Protein AF-A0A7S2VMW5-F1 (afdb_monomer_lite)

Organism: NCBI:txid1333877

Radius of gyration: 27.7 Å; chains: 1; bounding box: 97×34×64 Å

Structure (mmCIF, N/CA/C/O backbone):
data_AF-A0A7S2VMW5-F1
#
_entry.id   AF-A0A7S2VMW5-F1
#
loop_
_atom_site.group_PDB
_atom_site.id
_atom_site.type_symbol
_atom_site.label_atom_id
_atom_site.label_alt_id
_atom_site.label_comp_id
_atom_site.label_asym_id
_atom_site.label_entity_id
_atom_site.label_seq_id
_atom_site.pdbx_PDB_ins_code
_atom_site.Cartn_x
_atom_site.Cartn_y
_atom_site.Cartn_z
_atom_site.occupancy
_atom_site.B_iso_or_equiv
_atom_site.auth_seq_id
_atom_site.auth_comp_id
_atom_site.auth_asym_id
_atom_site.auth_atom_id
_atom_site.pdbx_PDB_model_num
ATOM 1 N N . GLY A 1 1 ? 3.899 -14.472 22.771 1.00 34.47 1 GLY A N 1
ATOM 2 C CA . GLY A 1 1 ? 4.074 -14.482 21.307 1.00 34.47 1 GLY A CA 1
ATOM 3 C C . GLY A 1 1 ? 4.358 -13.066 20.872 1.00 34.47 1 GLY A C 1
ATOM 4 O O . GLY A 1 1 ? 3.642 -12.180 21.310 1.00 34.47 1 GLY A O 1
ATOM 5 N N . SER A 1 2 ? 5.447 -12.841 20.139 1.00 28.98 2 SER A N 1
ATOM 6 C CA . SER A 1 2 ? 5.909 -11.497 19.778 1.00 28.98 2 SER A CA 1
ATOM 7 C C . SER A 1 2 ? 4.999 -10.880 18.695 1.00 28.98 2 SER A C 1
ATOM 9 O O . SER A 1 2 ? 4.814 -11.524 17.661 1.00 28.98 2 SER A O 1
ATOM 11 N N . PRO A 1 3 ? 4.445 -9.666 18.878 1.00 37.94 3 PRO A N 1
ATOM 12 C CA . PRO A 1 3 ? 3.498 -9.047 17.936 1.00 37.94 3 PRO A CA 1
ATOM 13 C C . PRO A 1 3 ? 4.131 -8.565 16.615 1.00 37.94 3 PRO A C 1
ATOM 15 O O . PRO A 1 3 ? 3.440 -8.096 15.720 1.00 37.94 3 PRO A O 1
ATOM 18 N N . ALA A 1 4 ? 5.445 -8.724 16.435 1.00 38.72 4 ALA A N 1
ATOM 19 C CA . ALA A 1 4 ? 6.148 -8.356 15.203 1.00 38.72 4 ALA A CA 1
ATOM 20 C C . ALA A 1 4 ? 6.034 -9.401 14.071 1.00 38.72 4 ALA A C 1
ATOM 22 O O . ALA A 1 4 ? 6.503 -9.160 12.960 1.00 38.72 4 ALA A O 1
ATOM 23 N N . ALA A 1 5 ? 5.422 -10.560 14.332 1.00 37.41 5 ALA A N 1
ATOM 24 C CA . ALA A 1 5 ? 5.364 -11.670 13.382 1.00 37.41 5 ALA A CA 1
ATOM 25 C C . ALA A 1 5 ? 4.177 -11.615 12.404 1.00 37.41 5 ALA A C 1
ATOM 27 O O . ALA A 1 5 ? 4.040 -12.521 11.595 1.00 37.41 5 ALA A O 1
ATOM 28 N N . CYS A 1 6 ? 3.296 -10.609 12.465 1.00 42.59 6 CYS A N 1
ATOM 29 C CA . CYS A 1 6 ? 2.159 -10.540 11.535 1.00 42.59 6 CYS A CA 1
ATOM 30 C C . CYS A 1 6 ? 2.484 -9.834 10.205 1.00 42.59 6 CYS A C 1
ATOM 32 O O . CYS A 1 6 ? 1.727 -9.939 9.248 1.00 42.59 6 CYS A O 1
ATOM 34 N N . TRP A 1 7 ? 3.654 -9.197 10.119 1.00 50.25 7 TRP A N 1
ATOM 35 C CA . TRP A 1 7 ? 4.217 -8.632 8.891 1.00 50.25 7 TRP A CA 1
ATOM 36 C C . TRP A 1 7 ? 5.523 -9.346 8.519 1.00 50.25 7 TRP A C 1
ATOM 38 O O . TRP A 1 7 ? 6.476 -8.693 8.113 1.00 50.25 7 TRP A O 1
ATOM 48 N N . THR A 1 8 ? 5.634 -10.662 8.729 1.00 43.53 8 THR A N 1
ATOM 49 C CA . THR A 1 8 ? 6.893 -11.445 8.666 1.00 43.53 8 THR A CA 1
ATOM 50 C C . THR A 1 8 ? 7.649 -11.398 7.338 1.00 43.53 8 THR A C 1
ATOM 52 O O . THR A 1 8 ? 8.799 -11.817 7.299 1.00 43.53 8 THR A O 1
ATOM 55 N N . ALA A 1 9 ? 7.087 -10.801 6.287 1.00 41.75 9 ALA A N 1
ATOM 56 C CA . ALA A 1 9 ? 7.847 -10.400 5.103 1.00 41.75 9 ALA A CA 1
ATOM 57 C C . ALA A 1 9 ? 8.813 -9.218 5.368 1.00 41.75 9 ALA A C 1
ATOM 59 O O . ALA A 1 9 ? 9.661 -8.916 4.540 1.00 41.75 9 ALA A O 1
ATOM 60 N N . ARG A 1 10 ? 8.740 -8.543 6.525 1.00 46.09 10 ARG A N 1
ATOM 61 C CA . ARG A 1 10 ? 9.563 -7.368 6.869 1.00 46.09 10 ARG A CA 1
ATOM 62 C C . ARG A 1 10 ? 11.050 -7.696 7.057 1.00 46.09 10 ARG A C 1
ATOM 64 O O . ARG A 1 10 ? 11.874 -6.815 6.848 1.00 46.09 10 ARG A O 1
ATOM 71 N N . ALA A 1 11 ? 11.397 -8.935 7.412 1.00 41.78 11 ALA A N 1
ATOM 72 C CA . ALA A 1 11 ? 12.793 -9.363 7.546 1.00 41.78 11 ALA A CA 1
ATOM 73 C C . ALA A 1 11 ? 13.405 -9.817 6.205 1.00 41.78 11 ALA A C 1
ATOM 75 O O . ALA A 1 11 ? 14.567 -9.527 5.937 1.00 41.78 11 ALA A O 1
ATOM 76 N N . GLU A 1 12 ? 12.623 -10.459 5.331 1.00 40.31 12 GLU A N 1
ATOM 77 C CA . GLU A 1 12 ? 13.085 -10.882 3.998 1.00 40.31 12 GLU A CA 1
ATOM 78 C C . GLU A 1 12 ? 13.123 -9.706 3.003 1.00 40.31 12 GLU A C 1
ATOM 80 O O . GLU A 1 12 ? 14.046 -9.599 2.197 1.00 40.31 12 GLU A O 1
ATOM 85 N N . LEU A 1 13 ? 12.209 -8.736 3.134 1.00 44.34 13 LEU A N 1
ATOM 86 C CA . LEU A 1 13 ? 12.208 -7.503 2.339 1.00 44.34 13 LEU A CA 1
ATOM 87 C C . LEU A 1 13 ? 13.269 -6.485 2.781 1.00 44.34 13 LEU A C 1
ATOM 89 O O . LEU A 1 13 ? 13.676 -5.663 1.965 1.00 44.34 13 LEU A O 1
ATOM 93 N N . GLN A 1 14 ? 13.778 -6.549 4.017 1.00 45.97 14 GLN A N 1
ATOM 94 C CA . GLN A 1 14 ? 14.915 -5.716 4.438 1.00 45.97 14 GLN A CA 1
ATOM 95 C C . GLN A 1 14 ? 16.215 -6.092 3.709 1.00 45.97 14 GLN A C 1
ATOM 97 O O . GLN A 1 14 ? 17.029 -5.215 3.414 1.00 45.97 14 GLN A O 1
ATOM 102 N N . ALA A 1 15 ? 16.387 -7.368 3.343 1.00 39.34 15 ALA A N 1
ATOM 103 C CA . ALA A 1 15 ? 17.506 -7.808 2.511 1.00 39.34 15 ALA A CA 1
ATOM 104 C C . ALA A 1 15 ? 17.396 -7.283 1.063 1.00 39.34 15 ALA A C 1
ATOM 106 O O . ALA A 1 15 ? 18.413 -6.972 0.447 1.00 39.34 15 ALA A O 1
ATOM 107 N N . LEU A 1 16 ? 16.173 -7.094 0.547 1.00 41.22 16 LEU A N 1
ATOM 108 C CA . LEU A 1 16 ? 15.919 -6.438 -0.744 1.00 41.22 16 LEU A CA 1
ATOM 109 C C . LEU A 1 16 ? 15.979 -4.898 -0.657 1.00 41.22 16 LEU A C 1
ATOM 111 O O . LEU A 1 16 ? 16.432 -4.253 -1.601 1.00 41.22 16 LEU A O 1
ATOM 115 N N . GLN A 1 17 ? 15.618 -4.290 0.480 1.00 42.84 17 GLN A N 1
ATOM 116 C CA . GLN A 1 17 ? 15.757 -2.843 0.721 1.00 42.84 17 GLN A CA 1
ATOM 117 C C . GLN A 1 17 ? 17.219 -2.380 0.740 1.00 42.84 17 GLN A C 1
ATOM 119 O O . GLN A 1 17 ? 17.504 -1.282 0.268 1.00 42.84 17 GLN A O 1
ATOM 124 N N . ALA A 1 18 ? 18.161 -3.209 1.204 1.00 37.16 18 ALA A N 1
ATOM 125 C CA . ALA A 1 18 ? 19.590 -2.887 1.125 1.00 37.16 18 ALA A CA 1
ATOM 126 C C . ALA A 1 18 ? 20.096 -2.775 -0.329 1.00 37.16 18 ALA A C 1
ATOM 128 O O . ALA A 1 18 ? 21.048 -2.044 -0.591 1.00 37.16 18 ALA A O 1
ATOM 129 N N . ALA A 1 19 ? 19.428 -3.433 -1.284 1.00 41.72 19 ALA A N 1
ATOM 130 C CA . ALA A 1 19 ? 19.709 -3.291 -2.713 1.00 41.72 19 ALA A CA 1
ATOM 131 C C . ALA A 1 19 ? 18.966 -2.106 -3.371 1.00 41.72 19 ALA A C 1
ATOM 133 O O . ALA A 1 19 ? 19.389 -1.644 -4.429 1.00 41.72 19 ALA A O 1
ATOM 134 N N . TYR A 1 20 ? 17.891 -1.597 -2.754 1.00 41.09 20 TYR A N 1
ATOM 135 C CA . TYR A 1 20 ? 17.047 -0.508 -3.278 1.00 41.09 20 TYR A CA 1
ATOM 136 C C . TYR A 1 20 ? 17.468 0.897 -2.787 1.00 41.09 20 TYR A C 1
ATOM 138 O O . TYR A 1 20 ? 16.989 1.906 -3.297 1.00 41.09 20 TYR A O 1
ATOM 146 N N . TYR A 1 21 ? 18.409 0.993 -1.839 1.00 41.28 21 TYR A N 1
ATOM 147 C CA . TYR A 1 21 ? 18.848 2.246 -1.196 1.00 41.28 21 TYR A CA 1
ATOM 148 C C . TYR A 1 21 ? 19.777 3.155 -2.037 1.00 41.28 21 TYR A C 1
ATOM 150 O O . TYR A 1 21 ? 20.584 3.908 -1.493 1.00 41.28 21 TYR A O 1
ATOM 158 N N . MET A 1 22 ? 19.653 3.143 -3.365 1.00 40.34 22 MET A N 1
ATOM 159 C CA . MET A 1 22 ? 20.189 4.201 -4.226 1.00 40.34 22 MET A CA 1
ATOM 160 C C . MET A 1 22 ? 19.151 4.557 -5.283 1.00 40.34 22 MET A C 1
ATOM 162 O O . MET A 1 22 ? 18.897 3.765 -6.182 1.00 40.34 22 MET A O 1
ATOM 166 N N . GLY A 1 23 ? 18.558 5.749 -5.175 1.00 39.88 23 GLY A N 1
ATOM 167 C CA . GLY A 1 23 ? 17.788 6.302 -6.287 1.00 39.88 23 GLY A CA 1
ATOM 168 C C . GLY A 1 23 ? 16.633 7.215 -5.910 1.00 39.88 23 GLY A C 1
ATOM 169 O O . GLY A 1 23 ? 15.519 7.025 -6.385 1.00 39.88 23 GLY A O 1
ATOM 170 N N . ASN A 1 24 ? 16.888 8.266 -5.131 1.00 40.50 24 ASN A N 1
ATOM 171 C CA . ASN A 1 24 ? 16.058 9.464 -5.226 1.00 40.50 24 ASN A CA 1
ATOM 172 C C . ASN A 1 24 ? 16.387 10.106 -6.593 1.00 40.50 24 ASN A C 1
ATOM 174 O O . ASN A 1 24 ? 17.320 10.903 -6.698 1.00 40.50 24 ASN A O 1
ATOM 178 N N . VAL A 1 25 ? 15.727 9.659 -7.670 1.00 45.50 25 VAL A N 1
ATOM 179 C CA . VAL A 1 25 ? 16.065 10.049 -9.051 1.00 45.50 25 VAL A CA 1
ATOM 180 C C . VAL A 1 25 ? 15.544 11.457 -9.334 1.00 45.50 25 VAL A C 1
ATOM 182 O O . VAL A 1 25 ? 14.492 11.679 -9.934 1.00 45.50 25 VAL A O 1
ATOM 185 N N . CYS A 1 26 ? 16.339 12.438 -8.919 1.00 38.78 26 CYS A N 1
ATOM 186 C CA . CYS A 1 26 ? 16.519 13.648 -9.701 1.00 38.78 26 CYS A CA 1
ATOM 187 C C . CYS A 1 26 ? 17.167 13.233 -11.027 1.00 38.78 26 CYS A C 1
ATOM 189 O O . CYS A 1 26 ? 18.258 12.671 -11.042 1.00 38.78 26 CYS A O 1
ATOM 191 N N . THR A 1 27 ? 16.471 13.496 -12.129 1.00 39.91 27 THR A N 1
ATOM 192 C CA . THR A 1 27 ? 16.904 13.307 -13.518 1.00 39.91 27 THR A CA 1
ATOM 193 C C . THR A 1 27 ? 18.329 13.824 -13.751 1.00 39.91 27 THR A C 1
ATOM 195 O O . THR A 1 27 ? 18.527 15.015 -13.999 1.00 39.91 27 THR A O 1
ATOM 198 N N . SER A 1 28 ? 19.321 12.936 -13.678 1.00 38.38 28 SER A N 1
ATOM 199 C CA . SER A 1 28 ? 20.667 13.168 -14.199 1.00 38.38 28 SER A CA 1
ATOM 200 C C . SER A 1 28 ? 20.781 12.514 -15.572 1.00 38.38 28 SER A C 1
ATOM 202 O O . SER A 1 28 ? 20.231 11.449 -15.827 1.00 38.38 28 SER A O 1
ATOM 204 N N . ARG A 1 29 ? 21.489 13.199 -16.464 1.00 45.28 29 ARG A N 1
ATOM 205 C CA . ARG A 1 29 ? 21.604 12.993 -17.914 1.00 45.28 29 ARG A CA 1
ATOM 206 C C . ARG A 1 29 ? 22.334 11.700 -18.333 1.00 45.28 29 ARG A C 1
ATOM 208 O O . ARG A 1 29 ? 22.509 11.474 -19.524 1.00 45.28 29 ARG A O 1
ATOM 215 N N . GLU A 1 30 ? 22.717 10.851 -17.384 1.00 48.44 30 GLU A N 1
ATOM 216 C CA . GLU A 1 30 ? 23.338 9.542 -17.608 1.00 48.44 30 GLU A CA 1
ATOM 217 C C . GLU A 1 30 ? 22.585 8.490 -16.784 1.00 48.44 30 GLU A C 1
ATOM 219 O O . GLU A 1 30 ? 22.941 8.174 -15.652 1.00 48.44 30 GLU A O 1
ATOM 224 N N . GLU A 1 31 ? 21.472 8.000 -17.329 1.00 64.06 31 GLU A N 1
ATOM 225 C CA . GLU A 1 31 ? 20.655 6.973 -16.685 1.00 64.06 31 GLU A CA 1
ATOM 226 C C . GLU A 1 31 ? 21.359 5.615 -16.832 1.00 64.06 31 GLU A C 1
ATOM 228 O O . GLU A 1 31 ? 21.477 5.075 -17.934 1.00 64.06 31 GLU A O 1
ATOM 233 N N . ASN A 1 32 ? 21.892 5.091 -15.725 1.00 77.31 32 ASN A N 1
ATOM 234 C CA . ASN A 1 32 ? 22.613 3.823 -15.699 1.00 77.31 32 ASN A CA 1
ATOM 235 C C . ASN A 1 32 ? 21.657 2.673 -16.100 1.00 77.31 32 ASN A C 1
ATOM 237 O O . ASN A 1 32 ? 20.711 2.386 -15.358 1.00 77.31 32 ASN A O 1
ATOM 241 N N . PRO A 1 33 ? 21.883 1.975 -17.232 1.00 80.38 33 PRO A N 1
ATOM 242 C CA . PRO A 1 33 ? 20.970 0.939 -17.716 1.00 80.38 33 PRO A CA 1
ATOM 243 C C . PRO A 1 33 ? 20.847 -0.247 -16.748 1.00 80.38 33 PRO A C 1
ATOM 245 O O . PRO A 1 33 ? 19.796 -0.886 -16.693 1.00 80.38 33 PRO A O 1
ATOM 248 N N . GLN A 1 34 ? 21.874 -0.529 -15.939 1.00 80.25 34 GLN A N 1
ATOM 249 C CA . GLN A 1 34 ? 21.796 -1.573 -14.913 1.00 80.25 34 GLN A CA 1
ATOM 250 C C . GLN A 1 34 ? 20.936 -1.156 -13.717 1.00 80.25 34 GLN A C 1
ATOM 252 O O . GLN A 1 34 ? 20.272 -1.995 -13.113 1.00 80.25 34 GLN A O 1
ATOM 257 N N . GLU A 1 35 ? 20.921 0.127 -13.358 1.00 83.06 35 GLU A N 1
ATOM 258 C CA . GLU A 1 35 ? 20.023 0.638 -12.317 1.00 83.06 35 GLU A CA 1
ATOM 259 C C . GLU A 1 35 ? 18.566 0.596 -12.785 1.00 83.06 35 GLU A C 1
ATOM 261 O O . GLU A 1 35 ? 17.707 0.097 -12.060 1.00 83.06 35 GLU A O 1
ATOM 266 N N . ALA A 1 36 ? 18.305 0.994 -14.034 1.00 82.50 36 ALA A N 1
ATOM 267 C CA . ALA A 1 36 ? 16.978 0.894 -14.631 1.00 82.50 36 ALA A CA 1
ATOM 268 C C . ALA A 1 36 ? 16.473 -0.558 -14.706 1.00 82.50 36 ALA A C 1
ATOM 270 O O . ALA A 1 36 ? 15.298 -0.808 -14.425 1.00 82.50 36 ALA A O 1
ATOM 271 N N . LEU A 1 37 ? 17.345 -1.526 -15.027 1.00 84.94 37 LEU A N 1
ATOM 272 C CA . LEU A 1 37 ? 16.968 -2.941 -14.990 1.00 84.94 37 LEU A CA 1
ATOM 273 C C . LEU A 1 37 ? 16.646 -3.405 -13.564 1.00 84.94 37 LEU A C 1
ATOM 275 O O . LEU A 1 37 ? 15.615 -4.045 -13.361 1.00 84.94 37 LEU A O 1
ATOM 279 N N . ARG A 1 38 ? 17.481 -3.066 -12.574 1.00 86.25 38 ARG A N 1
ATOM 280 C CA . ARG A 1 38 ? 17.233 -3.435 -11.169 1.00 86.25 38 ARG A CA 1
ATOM 281 C C . ARG A 1 38 ? 15.914 -2.860 -10.654 1.00 86.25 38 ARG A C 1
ATOM 283 O O . ARG A 1 38 ? 15.138 -3.579 -10.030 1.00 86.25 38 ARG A O 1
ATOM 290 N N . GLN A 1 39 ? 15.624 -1.598 -10.970 1.00 86.38 39 GLN A N 1
ATOM 291 C CA . GLN A 1 39 ? 14.346 -0.965 -10.636 1.00 86.38 39 GLN A CA 1
ATOM 292 C C . GLN A 1 39 ? 13.170 -1.669 -11.319 1.00 86.38 39 GLN A C 1
ATOM 294 O O . GLN A 1 39 ? 12.167 -1.955 -10.671 1.00 86.38 39 GLN A O 1
ATOM 299 N N . TYR A 1 40 ? 13.297 -1.992 -12.609 1.00 87.69 40 TYR A N 1
ATOM 300 C CA . TYR A 1 40 ? 12.270 -2.723 -13.350 1.00 87.69 40 TYR A CA 1
ATOM 301 C C . TYR A 1 40 ? 11.959 -4.086 -12.721 1.00 87.69 40 TYR A C 1
ATOM 303 O O . TYR A 1 40 ? 10.794 -4.421 -12.510 1.00 87.69 40 TYR A O 1
ATOM 311 N N . GLU A 1 41 ? 12.990 -4.863 -12.390 1.00 89.06 41 GLU A N 1
ATOM 312 C CA . GLU A 1 41 ? 12.833 -6.177 -11.760 1.00 89.06 41 GLU A CA 1
ATOM 313 C C . GLU A 1 41 ? 12.222 -6.068 -10.361 1.00 89.06 41 GLU A C 1
ATOM 315 O O . GLU A 1 41 ? 11.302 -6.826 -10.044 1.00 89.06 41 GLU A O 1
ATOM 320 N N . GLY A 1 42 ? 12.652 -5.078 -9.572 1.00 88.88 42 GLY A N 1
ATOM 321 C CA . GLY A 1 42 ? 12.067 -4.769 -8.268 1.00 88.88 42 GLY A CA 1
ATOM 322 C C . GLY A 1 42 ? 10.582 -4.405 -8.358 1.00 88.88 42 GLY A C 1
ATOM 323 O O . GLY A 1 42 ? 9.765 -4.959 -7.623 1.00 88.88 42 GLY A O 1
ATOM 324 N N . TYR A 1 43 ? 10.200 -3.542 -9.305 1.00 91.06 43 TYR A N 1
ATOM 325 C CA . TYR A 1 43 ? 8.797 -3.179 -9.521 1.00 91.06 43 TYR A CA 1
ATOM 326 C C . TYR A 1 43 ? 7.951 -4.364 -9.984 1.00 91.06 43 TYR A C 1
ATOM 328 O O . TYR A 1 43 ? 6.825 -4.514 -9.519 1.00 91.06 43 TYR A O 1
ATOM 336 N N . ILE A 1 44 ? 8.475 -5.228 -10.858 1.00 92.00 44 ILE A N 1
ATOM 337 C CA . ILE A 1 44 ? 7.765 -6.436 -11.303 1.00 92.00 44 ILE A CA 1
ATOM 338 C C . ILE A 1 44 ? 7.554 -7.413 -10.144 1.00 92.00 44 ILE A C 1
ATOM 340 O O . ILE A 1 44 ? 6.466 -7.980 -10.029 1.00 92.00 44 ILE A O 1
ATOM 344 N N . ALA A 1 45 ? 8.568 -7.622 -9.300 1.00 92.06 45 ALA A N 1
ATOM 345 C CA . ALA A 1 45 ? 8.456 -8.488 -8.129 1.00 92.06 45 ALA A CA 1
ATOM 346 C C . ALA A 1 45 ? 7.379 -7.969 -7.165 1.00 92.06 45 ALA A C 1
ATOM 348 O O . ALA A 1 45 ? 6.421 -8.687 -6.877 1.00 92.06 45 ALA A O 1
ATOM 349 N N . LEU A 1 46 ? 7.460 -6.691 -6.783 1.00 92.88 46 LEU A N 1
ATOM 350 C CA . LEU A 1 46 ? 6.478 -6.064 -5.900 1.00 92.88 46 LEU A CA 1
ATOM 351 C C . LEU A 1 46 ? 5.065 -6.067 -6.501 1.00 92.88 46 LEU A C 1
ATOM 353 O O . LEU A 1 46 ? 4.095 -6.372 -5.811 1.00 92.88 46 LEU A O 1
ATOM 357 N N . TRP A 1 47 ? 4.931 -5.766 -7.795 1.00 94.50 47 TRP A N 1
ATOM 358 C CA . TRP A 1 47 ? 3.640 -5.801 -8.481 1.00 94.50 47 TRP A CA 1
ATOM 359 C C . TRP A 1 47 ? 3.013 -7.200 -8.431 1.00 94.50 47 TRP A C 1
ATOM 361 O O . TRP A 1 47 ? 1.828 -7.327 -8.131 1.00 94.50 47 TRP A O 1
ATOM 371 N N . ARG A 1 48 ? 3.804 -8.262 -8.641 1.00 93.50 48 ARG A N 1
ATOM 372 C CA . ARG A 1 48 ? 3.327 -9.649 -8.509 1.00 93.50 48 ARG A CA 1
ATOM 373 C C . ARG A 1 48 ? 2.881 -9.978 -7.088 1.00 93.50 48 ARG A C 1
ATOM 375 O O . ARG A 1 48 ? 1.846 -10.619 -6.934 1.00 93.50 48 ARG A O 1
ATOM 382 N N . GLU A 1 49 ? 3.616 -9.532 -6.072 1.00 93.06 49 GLU A N 1
ATOM 383 C CA . GLU A 1 49 ? 3.231 -9.722 -4.667 1.00 93.06 49 GLU A CA 1
ATOM 384 C C . GLU A 1 49 ? 1.911 -9.015 -4.333 1.00 93.06 49 GLU A C 1
ATOM 386 O O . GLU A 1 49 ? 1.025 -9.606 -3.713 1.00 93.06 49 GLU A O 1
ATOM 391 N N . ILE A 1 50 ? 1.742 -7.773 -4.796 1.00 93.69 50 ILE A N 1
ATOM 392 C CA . ILE A 1 50 ? 0.503 -7.008 -4.612 1.00 93.69 50 ILE A CA 1
ATOM 393 C C . ILE A 1 50 ? -0.671 -7.691 -5.317 1.00 93.69 50 ILE A C 1
ATOM 395 O O . ILE A 1 50 ? -1.733 -7.840 -4.714 1.00 93.69 50 ILE A O 1
ATOM 399 N N . ILE A 1 51 ? -0.492 -8.149 -6.559 1.00 95.62 51 ILE A N 1
ATOM 400 C CA . ILE A 1 51 ? -1.529 -8.883 -7.297 1.00 95.62 51 ILE A CA 1
ATOM 401 C C . ILE A 1 51 ? -1.885 -10.191 -6.590 1.00 95.62 51 ILE A C 1
ATOM 403 O O . ILE A 1 51 ? -3.069 -10.487 -6.444 1.00 95.62 51 ILE A O 1
ATOM 407 N N . ALA A 1 52 ? -0.895 -10.945 -6.106 1.00 93.56 52 ALA A N 1
ATOM 408 C CA . ALA A 1 52 ? -1.139 -12.171 -5.353 1.00 93.56 52 ALA A CA 1
ATOM 409 C C . ALA A 1 52 ? -1.992 -11.891 -4.104 1.00 93.56 52 ALA A C 1
ATOM 411 O O . ALA A 1 52 ? -3.018 -12.545 -3.910 1.00 93.56 52 ALA A O 1
ATOM 412 N N . LYS A 1 53 ? -1.648 -10.855 -3.324 1.00 92.06 53 LYS A N 1
ATOM 413 C CA . LYS A 1 53 ? -2.451 -10.427 -2.165 1.00 92.06 53 LYS A CA 1
ATOM 414 C C . LYS A 1 53 ? -3.859 -9.972 -2.548 1.00 92.06 53 LYS A C 1
ATOM 416 O O . LYS A 1 53 ? -4.809 -10.313 -1.857 1.00 92.06 53 LYS A O 1
ATOM 421 N N . LEU A 1 54 ? -4.014 -9.223 -3.640 1.00 93.44 54 LEU A N 1
ATOM 422 C CA . LEU A 1 54 ? -5.327 -8.768 -4.113 1.00 93.44 54 LEU A CA 1
ATOM 423 C C . LEU A 1 54 ? -6.193 -9.903 -4.680 1.00 93.44 54 LEU A C 1
ATOM 425 O O . LEU A 1 54 ? -7.415 -9.764 -4.699 1.00 93.44 54 LEU A O 1
ATOM 429 N N . SER A 1 55 ? -5.581 -10.991 -5.157 1.00 95.62 55 SER A N 1
ATOM 430 C CA . SER A 1 55 ? -6.287 -12.139 -5.737 1.00 95.62 55 SER A CA 1
ATOM 431 C C . SER A 1 55 ? -6.872 -13.100 -4.699 1.00 95.62 55 SER A C 1
ATOM 433 O O . SER A 1 55 ? -7.858 -13.772 -4.993 1.00 95.62 55 SER A O 1
ATOM 435 N N . ASP A 1 56 ? -6.308 -13.139 -3.489 1.00 95.06 56 ASP A N 1
ATOM 436 C CA . ASP A 1 56 ? -6.816 -13.934 -2.368 1.00 95.06 56 ASP A CA 1
ATOM 437 C C . ASP A 1 56 ? -7.528 -13.028 -1.354 1.00 95.06 56 ASP A C 1
ATOM 439 O O . ASP A 1 56 ? -6.982 -12.643 -0.317 1.00 95.06 56 ASP A O 1
ATOM 443 N N . GLU A 1 57 ? -8.767 -12.649 -1.683 1.00 93.38 57 GLU A N 1
ATOM 444 C CA . GLU A 1 57 ? -9.559 -11.722 -0.865 1.00 93.38 57 GLU A CA 1
ATOM 445 C C . GLU A 1 57 ? -9.787 -12.237 0.564 1.00 93.38 57 GLU A C 1
ATOM 447 O O . GLU A 1 57 ? -9.816 -11.443 1.505 1.00 93.38 57 GLU A O 1
ATOM 452 N N . VAL A 1 58 ? -9.931 -13.556 0.735 1.00 95.31 58 VAL A N 1
ATOM 453 C CA . VAL A 1 58 ? -10.216 -14.177 2.035 1.00 95.31 58 VAL A CA 1
ATOM 454 C C . VAL A 1 58 ? -8.976 -14.150 2.922 1.00 95.31 58 VAL A C 1
ATOM 456 O O . VAL A 1 58 ? -9.069 -13.725 4.076 1.00 95.31 58 VAL A O 1
ATOM 459 N N . ALA A 1 59 ? -7.814 -14.554 2.398 1.00 92.69 59 ALA A N 1
ATOM 460 C CA . ALA A 1 59 ? -6.569 -14.489 3.159 1.00 92.69 59 ALA A CA 1
ATOM 461 C C . ALA A 1 59 ? -6.194 -13.040 3.492 1.00 92.69 59 ALA A C 1
ATOM 463 O O . ALA A 1 59 ? -5.839 -12.747 4.635 1.00 92.69 59 ALA A O 1
ATOM 464 N N . PHE A 1 60 ? -6.340 -12.120 2.532 1.00 93.56 60 PHE A N 1
ATOM 465 C CA . PHE A 1 60 ? -6.071 -10.699 2.744 1.00 93.56 60 PHE A CA 1
ATOM 466 C C . PHE A 1 60 ? -6.960 -10.092 3.838 1.00 93.56 60 PHE A C 1
ATOM 468 O O . PHE A 1 60 ? -6.456 -9.406 4.732 1.00 93.56 60 PHE A O 1
ATOM 475 N N . ALA A 1 61 ? -8.270 -10.359 3.796 1.00 94.12 61 ALA A N 1
ATOM 476 C CA . ALA A 1 61 ? -9.186 -9.910 4.838 1.00 94.12 61 ALA A CA 1
ATOM 477 C C . ALA A 1 61 ? -8.792 -10.496 6.202 1.00 94.12 61 ALA A C 1
ATOM 479 O O . ALA A 1 61 ? -8.696 -9.748 7.167 1.00 94.12 61 ALA A O 1
ATOM 480 N N . GLY A 1 62 ? -8.458 -11.791 6.268 1.00 94.62 62 GLY A N 1
ATOM 481 C CA . GLY A 1 62 ? -8.000 -12.443 7.499 1.00 94.62 62 GLY A CA 1
ATOM 482 C C . GLY A 1 62 ? -6.728 -11.823 8.098 1.00 94.62 62 GLY A C 1
ATOM 483 O O . GLY A 1 62 ? -6.664 -11.609 9.310 1.00 94.62 62 GLY A O 1
ATOM 484 N N . GLU A 1 63 ? -5.733 -11.484 7.269 1.00 94.56 63 GLU A N 1
ATOM 485 C CA . GLU A 1 63 ? -4.531 -10.752 7.705 1.00 94.56 63 GLU A CA 1
ATOM 486 C C . GLU A 1 63 ? -4.891 -9.368 8.267 1.00 94.56 63 GLU A C 1
ATOM 488 O O . GLU A 1 63 ? -4.436 -8.998 9.352 1.00 94.56 63 GLU A O 1
ATOM 493 N N . CYS A 1 64 ? -5.746 -8.619 7.565 1.00 95.00 64 CYS A N 1
ATOM 494 C CA . CYS A 1 64 ? -6.186 -7.290 7.991 1.00 95.00 64 CYS A CA 1
ATOM 495 C C . CYS A 1 64 ? -6.979 -7.333 9.304 1.00 95.00 64 CYS A C 1
ATOM 497 O O . CYS A 1 64 ? -6.694 -6.550 10.207 1.00 95.00 64 CYS A O 1
ATOM 499 N N . THR A 1 65 ? -7.922 -8.269 9.439 1.00 95.56 65 THR A N 1
ATOM 500 C CA . THR A 1 65 ? -8.697 -8.516 10.665 1.00 95.56 65 THR A CA 1
ATOM 501 C C . THR A 1 65 ? -7.778 -8.817 11.843 1.00 95.56 65 THR A C 1
ATOM 503 O O . THR A 1 65 ? -7.966 -8.291 12.941 1.00 95.56 65 THR A O 1
ATOM 506 N N . LYS A 1 66 ? -6.745 -9.639 11.635 1.00 95.81 66 LYS A N 1
ATOM 507 C CA . LYS A 1 66 ? -5.773 -9.943 12.685 1.00 95.81 66 LYS A CA 1
ATOM 508 C C . LYS A 1 66 ? -5.017 -8.690 13.131 1.00 95.81 66 LYS A C 1
ATOM 510 O O . LYS A 1 66 ? -4.975 -8.420 14.328 1.00 95.81 66 LYS A O 1
ATOM 515 N N . VAL A 1 67 ? -4.489 -7.904 12.189 1.00 94.69 67 VAL A N 1
ATOM 516 C CA . VAL A 1 67 ? -3.782 -6.647 12.497 1.00 94.69 67 VAL A CA 1
ATOM 517 C C . VAL A 1 67 ? -4.699 -5.651 13.209 1.00 94.69 67 VAL A C 1
ATOM 519 O O . VAL A 1 67 ? -4.287 -5.044 14.194 1.00 94.69 67 VAL A O 1
ATOM 522 N N . TYR A 1 68 ? -5.942 -5.501 12.747 1.00 97.00 68 TYR A N 1
ATOM 523 C CA . TYR A 1 68 ? -6.936 -4.629 13.371 1.00 97.00 68 TYR A CA 1
ATOM 524 C C . TYR A 1 68 ? -7.159 -4.997 14.843 1.00 97.00 68 TYR A C 1
ATOM 526 O O . TYR A 1 68 ? -7.004 -4.153 15.724 1.00 97.00 68 TYR A O 1
ATOM 534 N N . ASN A 1 69 ? -7.439 -6.273 15.116 1.00 96.94 69 ASN A N 1
ATOM 535 C CA . ASN A 1 69 ? -7.687 -6.763 16.471 1.00 96.94 69 ASN A CA 1
ATOM 536 C C . ASN A 1 69 ? -6.454 -6.634 17.378 1.00 96.94 69 ASN A C 1
ATOM 538 O O . ASN A 1 69 ? -6.577 -6.237 18.538 1.00 96.94 69 ASN A O 1
ATOM 542 N N . GLU A 1 70 ? -5.261 -6.932 16.855 1.00 96.00 70 GLU A N 1
ATOM 543 C CA . GLU A 1 70 ? -3.998 -6.751 17.579 1.00 96.00 70 GLU A CA 1
ATOM 544 C C . GLU A 1 70 ? -3.767 -5.279 17.951 1.00 96.00 70 GLU A C 1
ATOM 546 O O . GLU A 1 70 ? -3.375 -4.982 19.080 1.00 96.00 70 GLU A O 1
ATOM 551 N N . GLU A 1 71 ? -4.057 -4.346 17.044 1.00 95.69 71 GLU A N 1
ATOM 552 C CA . GLU A 1 71 ? -3.895 -2.911 17.283 1.00 95.69 71 GLU A CA 1
ATOM 553 C C . GLU A 1 71 ? -4.947 -2.332 18.233 1.00 95.69 71 GLU A C 1
ATOM 555 O O . GLU A 1 71 ? -4.586 -1.541 19.111 1.00 95.69 71 GLU A O 1
ATOM 560 N N . CYS A 1 72 ? -6.213 -2.755 18.130 1.00 96.12 72 CYS A N 1
ATOM 561 C CA . CYS A 1 72 ? -7.251 -2.402 19.102 1.00 96.12 72 CYS A CA 1
ATOM 562 C C . CYS A 1 72 ? -6.851 -2.857 20.511 1.00 96.12 72 CYS A C 1
ATOM 564 O O . CYS A 1 72 ? -6.852 -2.059 21.453 1.00 96.12 72 CYS A O 1
ATOM 566 N N . ALA A 1 73 ? -6.408 -4.113 20.647 1.00 97.25 73 ALA A N 1
ATOM 567 C CA . ALA A 1 73 ? -5.945 -4.664 21.917 1.00 97.25 73 ALA A CA 1
ATOM 568 C C . ALA A 1 73 ? -4.706 -3.927 22.450 1.00 97.25 73 ALA A C 1
ATOM 570 O O . ALA A 1 73 ? -4.652 -3.584 23.631 1.00 97.25 73 ALA A O 1
ATOM 571 N N . ARG A 1 74 ? -3.725 -3.631 21.587 1.00 95.62 74 ARG A N 1
ATOM 572 C CA . ARG A 1 74 ? -2.487 -2.926 21.960 1.00 95.62 74 ARG A CA 1
ATOM 573 C C . ARG A 1 74 ? -2.746 -1.505 22.458 1.00 95.62 74 ARG A C 1
ATOM 575 O O . ARG A 1 74 ? -2.024 -1.028 23.332 1.00 95.62 74 ARG A O 1
ATOM 582 N N . ARG A 1 75 ? -3.729 -0.815 21.876 1.00 94.88 75 ARG A N 1
ATOM 583 C CA . ARG A 1 75 ? -4.078 0.575 22.208 1.00 94.88 75 ARG A CA 1
ATOM 584 C C . ARG A 1 75 ? -5.182 0.681 23.268 1.00 94.88 75 ARG A C 1
ATOM 586 O O . ARG A 1 75 ? -5.485 1.792 23.689 1.00 94.88 75 ARG A O 1
ATOM 593 N N . CYS A 1 76 ? -5.743 -0.444 23.718 1.00 97.25 76 CYS A N 1
ATOM 594 C CA . CYS A 1 76 ? -6.869 -0.509 24.656 1.00 97.25 76 CYS A CA 1
ATOM 595 C C . CYS A 1 76 ? -8.106 0.275 24.174 1.00 97.25 76 CYS A C 1
ATOM 597 O O . CYS A 1 76 ? -8.763 0.953 24.964 1.00 97.25 76 CYS A O 1
ATOM 599 N N . VAL A 1 77 ? -8.418 0.185 22.879 1.00 97.38 77 VAL A N 1
ATOM 600 C CA . VAL A 1 77 ? -9.583 0.831 22.252 1.00 97.38 77 VAL A CA 1
ATOM 601 C C . VAL A 1 77 ? -10.521 -0.215 21.654 1.00 97.38 77 VAL A C 1
ATOM 603 O O . VAL A 1 77 ? -10.092 -1.325 21.341 1.00 97.38 77 VAL A O 1
ATOM 606 N N . GLN A 1 78 ? -11.804 0.125 21.512 1.00 97.44 78 GLN A N 1
ATOM 607 C CA . GLN A 1 78 ? -12.778 -0.756 20.853 1.00 97.44 78 GLN A CA 1
ATOM 608 C C . GLN A 1 78 ? -12.632 -0.702 19.332 1.00 97.44 78 GLN A C 1
ATOM 610 O O . GLN A 1 78 ? -12.629 -1.739 18.678 1.00 97.44 78 GLN A O 1
ATOM 615 N N . GLU A 1 79 ? -12.455 0.504 18.796 1.00 97.56 79 GLU A N 1
ATOM 616 C CA . GLU A 1 79 ? -12.258 0.754 17.375 1.00 97.56 79 GLU A CA 1
ATOM 617 C C . GLU A 1 79 ? -11.032 1.643 17.166 1.00 97.56 79 GLU A C 1
ATOM 619 O O . GLU A 1 79 ? -10.682 2.473 18.010 1.00 97.56 79 GLU A O 1
ATOM 624 N N . LEU A 1 80 ? -10.353 1.461 16.035 1.00 97.50 80 LEU A N 1
ATOM 625 C CA . LEU A 1 80 ? -9.268 2.350 15.634 1.00 97.50 80 LEU A CA 1
ATOM 626 C C . LEU A 1 80 ? -9.851 3.644 15.080 1.00 97.50 80 LEU A C 1
ATOM 628 O O . LEU A 1 80 ? -10.940 3.650 14.520 1.00 97.50 80 LEU A O 1
ATOM 632 N N . THR A 1 81 ? -9.104 4.738 15.154 1.00 97.88 81 THR A N 1
ATOM 633 C CA . THR A 1 81 ? -9.430 5.927 14.364 1.00 97.88 81 THR A CA 1
ATOM 634 C C . THR A 1 81 ? -8.764 5.863 12.994 1.00 97.88 81 THR A C 1
ATOM 636 O O . THR A 1 81 ? -7.810 5.112 12.761 1.00 97.88 81 THR A O 1
ATOM 639 N N . LYS A 1 82 ? -9.224 6.706 12.075 1.00 96.94 82 LYS A N 1
ATOM 640 C CA . LYS A 1 82 ? -8.593 6.890 10.768 1.00 96.94 82 LYS A CA 1
ATOM 641 C C . LYS A 1 82 ? -7.119 7.294 10.879 1.00 96.94 82 LYS A C 1
ATOM 643 O O . LYS A 1 82 ? -6.291 6.780 10.130 1.00 96.94 82 LYS A O 1
ATOM 648 N N . GLN A 1 83 ? -6.774 8.148 11.844 1.00 97.06 83 GLN A N 1
ATOM 649 C CA . GLN A 1 83 ? -5.382 8.479 12.157 1.00 97.06 83 GLN A CA 1
ATOM 650 C C . GLN A 1 83 ? -4.589 7.241 12.588 1.00 97.06 83 GLN A C 1
ATOM 652 O O . GLN A 1 83 ? -3.497 6.997 12.078 1.00 97.06 83 GLN A O 1
ATOM 657 N N . MET A 1 84 ? -5.144 6.426 13.492 1.00 97.25 84 MET A N 1
ATOM 658 C CA . MET A 1 84 ? -4.476 5.204 13.945 1.00 97.25 84 MET A CA 1
ATOM 659 C C . MET A 1 84 ? -4.250 4.226 12.792 1.00 97.25 84 MET A C 1
ATOM 661 O O . MET A 1 84 ? -3.194 3.604 12.732 1.00 97.25 84 MET A O 1
ATOM 665 N N . TRP A 1 85 ? -5.186 4.126 11.843 1.00 97.12 85 TRP A N 1
ATOM 666 C CA . TRP A 1 85 ? -4.974 3.345 10.625 1.00 97.12 85 TRP A CA 1
ATOM 667 C C . TRP A 1 85 ? -3.786 3.853 9.805 1.00 97.12 85 TRP A C 1
ATOM 669 O O . TRP A 1 85 ? -2.952 3.041 9.399 1.00 97.12 85 TRP A O 1
ATOM 679 N N . GLN A 1 86 ? -3.659 5.169 9.597 1.00 96.06 86 GLN A N 1
ATOM 680 C CA . GLN A 1 86 ? -2.508 5.741 8.883 1.00 96.06 86 GLN A CA 1
ATOM 681 C C . GLN A 1 86 ? -1.188 5.418 9.598 1.00 96.06 86 GLN A C 1
ATOM 683 O O . GLN A 1 86 ? -0.235 4.975 8.964 1.00 96.06 86 GLN A O 1
ATOM 688 N N . GLU A 1 87 ? -1.138 5.569 10.924 1.00 95.12 87 GLU A N 1
ATOM 689 C CA . GLU A 1 87 ? 0.044 5.237 11.732 1.00 95.12 87 GLU A CA 1
ATOM 690 C C . GLU A 1 87 ? 0.415 3.752 11.628 1.00 95.12 87 GLU A C 1
ATOM 692 O O . GLU A 1 87 ? 1.572 3.406 11.381 1.00 95.12 87 GLU A O 1
ATOM 697 N N . THR A 1 88 ? -0.572 2.871 11.794 1.00 93.31 88 THR A N 1
ATOM 698 C CA . THR A 1 88 ? -0.394 1.415 11.754 1.00 93.31 88 THR A CA 1
ATOM 699 C C . THR A 1 88 ? 0.061 0.947 10.374 1.00 93.31 88 THR A C 1
ATOM 701 O O . THR A 1 88 ? 0.917 0.068 10.264 1.00 93.31 88 THR A O 1
ATOM 704 N N . THR A 1 89 ? -0.479 1.541 9.310 1.00 93.81 89 THR A N 1
ATOM 705 C CA . THR A 1 89 ? -0.177 1.142 7.930 1.00 93.81 89 THR A CA 1
ATOM 706 C C . THR A 1 89 ? 0.986 1.907 7.310 1.00 93.81 89 THR A C 1
ATOM 708 O O . THR A 1 89 ? 1.404 1.548 6.213 1.00 93.81 89 THR A O 1
ATOM 711 N N . TRP A 1 90 ? 1.589 2.881 8.001 1.00 92.62 90 TRP A N 1
ATOM 712 C CA . TRP A 1 90 ? 2.654 3.729 7.452 1.00 92.62 90 TRP A CA 1
ATOM 713 C C . TRP A 1 90 ? 3.792 2.939 6.799 1.00 92.62 90 TRP A C 1
ATOM 715 O O . TRP A 1 90 ? 4.154 3.185 5.649 1.00 92.62 90 TRP A O 1
ATOM 725 N N . SER A 1 91 ? 4.338 1.948 7.514 1.00 89.62 91 SER A N 1
ATOM 726 C CA . SER A 1 91 ? 5.443 1.123 6.995 1.00 89.62 91 SER A CA 1
ATOM 727 C C . SER A 1 91 ? 5.018 0.310 5.769 1.00 89.62 91 SER A C 1
ATOM 729 O O . SER A 1 91 ? 5.783 0.172 4.820 1.00 89.62 91 SER A O 1
ATOM 731 N N . PHE A 1 92 ? 3.787 -0.201 5.781 1.00 90.88 92 PHE A N 1
ATOM 732 C CA . PHE A 1 92 ? 3.220 -0.968 4.678 1.00 90.88 92 PHE A CA 1
ATOM 733 C C . PHE A 1 92 ? 2.987 -0.088 3.444 1.00 90.88 92 PHE A C 1
ATOM 735 O O . PHE A 1 92 ? 3.436 -0.438 2.356 1.00 90.88 92 PHE A O 1
ATOM 742 N N . VAL A 1 93 ? 2.368 1.084 3.619 1.00 92.81 93 VAL A N 1
ATOM 743 C CA . VAL A 1 93 ? 2.135 2.069 2.553 1.00 92.81 93 VAL A CA 1
ATOM 744 C C . VAL A 1 93 ? 3.459 2.568 1.974 1.00 92.81 93 VAL A C 1
ATOM 746 O O . VAL A 1 93 ? 3.591 2.697 0.757 1.00 92.81 93 VAL A O 1
ATOM 749 N N . SER A 1 94 ? 4.472 2.788 2.816 1.00 91.50 94 SER A N 1
ATOM 750 C CA . SER A 1 94 ? 5.814 3.159 2.361 1.00 91.50 94 SER A CA 1
ATOM 751 C C . SER A 1 94 ? 6.457 2.069 1.508 1.00 91.50 94 SER A C 1
ATOM 753 O O . SER A 1 94 ? 7.079 2.371 0.494 1.00 91.50 94 SER A O 1
ATOM 755 N N . TRP A 1 95 ? 6.280 0.803 1.878 1.00 91.44 95 TRP A N 1
ATOM 756 C CA . TRP A 1 95 ? 6.822 -0.320 1.120 1.00 91.44 95 TRP A CA 1
ATOM 757 C C . TRP A 1 95 ? 6.130 -0.487 -0.242 1.00 91.44 95 TRP A C 1
ATOM 759 O O . TRP A 1 95 ? 6.810 -0.482 -1.267 1.00 91.44 95 TRP A O 1
ATOM 769 N N . ILE A 1 96 ? 4.792 -0.540 -0.286 1.00 91.12 96 ILE A N 1
ATOM 770 C CA . ILE A 1 96 ? 4.049 -0.720 -1.551 1.00 91.12 96 ILE A CA 1
ATOM 771 C C . ILE A 1 96 ? 4.192 0.467 -2.513 1.00 91.12 96 ILE A C 1
ATOM 773 O O . ILE A 1 96 ? 3.970 0.320 -3.710 1.00 91.12 96 ILE A O 1
ATOM 777 N N . SER A 1 97 ? 4.551 1.649 -2.004 1.00 90.88 97 SER A N 1
ATOM 778 C CA . SER A 1 97 ? 4.831 2.839 -2.820 1.00 90.88 97 SER A CA 1
ATOM 779 C C . SER A 1 97 ? 6.295 2.946 -3.255 1.00 90.88 97 SER A C 1
ATOM 781 O O . SER A 1 97 ? 6.658 3.923 -3.913 1.00 90.88 97 SER A O 1
ATOM 783 N N . CYS A 1 98 ? 7.141 1.978 -2.887 1.00 89.00 98 CYS A N 1
ATOM 784 C CA . CYS A 1 98 ? 8.591 2.041 -3.068 1.00 89.00 98 CYS A CA 1
ATOM 785 C C . CYS A 1 98 ? 9.191 3.351 -2.530 1.00 89.00 98 CYS A C 1
ATOM 787 O O . CYS A 1 98 ? 10.001 3.987 -3.204 1.00 89.00 98 CYS A O 1
ATOM 789 N N . GLU A 1 99 ? 8.723 3.783 -1.356 1.00 87.12 99 GLU A N 1
ATOM 790 C CA . GLU A 1 99 ? 9.108 5.031 -0.682 1.00 87.12 99 GLU A CA 1
ATOM 791 C C . GLU A 1 99 ? 8.775 6.316 -1.470 1.00 87.12 99 GLU A C 1
ATOM 793 O O . GLU A 1 99 ? 9.157 7.418 -1.072 1.00 87.12 99 GLU A O 1
ATOM 798 N N . ASP A 1 100 ? 7.997 6.219 -2.554 1.00 88.50 100 ASP A N 1
ATOM 799 C CA . ASP A 1 100 ? 7.575 7.391 -3.311 1.00 88.50 100 ASP A CA 1
ATOM 800 C C . ASP A 1 100 ? 6.486 8.171 -2.576 1.00 88.50 100 ASP A C 1
ATOM 802 O O . ASP A 1 100 ? 5.314 7.784 -2.502 1.00 88.50 100 ASP A O 1
ATOM 806 N N . ARG A 1 101 ? 6.885 9.343 -2.088 1.00 91.94 101 ARG A N 1
ATOM 807 C CA . ARG A 1 101 ? 6.031 10.249 -1.325 1.00 91.94 101 ARG A CA 1
ATOM 808 C C . ARG A 1 101 ? 4.756 10.651 -2.070 1.00 91.94 101 ARG A C 1
ATOM 810 O O . ARG A 1 101 ? 3.711 10.783 -1.439 1.00 91.94 101 ARG A O 1
ATOM 817 N 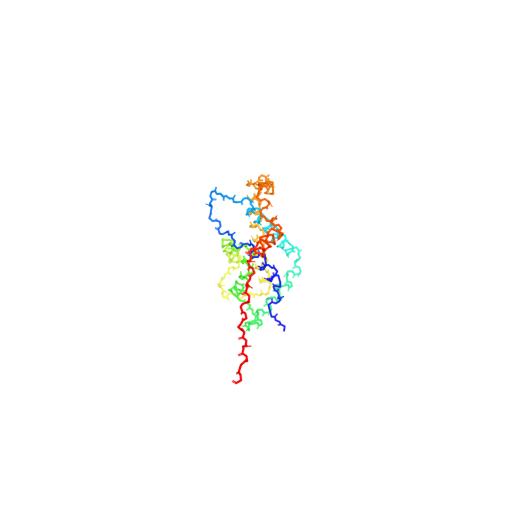N . ARG A 1 102 ? 4.806 10.828 -3.396 1.00 91.31 102 ARG A N 1
ATOM 818 C CA . ARG A 1 102 ? 3.624 11.235 -4.179 1.00 91.31 102 ARG A CA 1
ATOM 819 C C . ARG A 1 102 ? 2.559 10.143 -4.182 1.00 91.31 102 ARG A C 1
ATOM 821 O O . ARG A 1 102 ? 1.379 10.445 -4.002 1.00 91.31 102 ARG A O 1
ATOM 828 N N . THR A 1 103 ? 2.961 8.887 -4.340 1.00 91.56 103 THR A N 1
ATOM 829 C CA . THR A 1 103 ? 2.059 7.737 -4.260 1.00 91.56 103 THR A CA 1
ATOM 830 C C . THR A 1 103 ? 1.509 7.551 -2.849 1.00 91.56 103 THR A C 1
ATOM 832 O O . THR A 1 103 ? 0.306 7.333 -2.716 1.00 91.56 103 THR A O 1
ATOM 835 N N . GLN A 1 104 ? 2.319 7.732 -1.800 1.00 94.69 104 GLN A N 1
ATOM 836 C CA . GLN A 1 104 ? 1.835 7.698 -0.407 1.00 94.69 104 GLN A CA 1
ATOM 837 C C . GLN A 1 104 ? 0.777 8.775 -0.140 1.00 94.69 104 GLN A C 1
ATOM 839 O O . GLN A 1 104 ? -0.312 8.476 0.348 1.00 94.69 104 GLN A O 1
ATOM 844 N N . GLU A 1 105 ? 1.058 10.026 -0.517 1.00 95.12 105 GLU A N 1
ATOM 845 C CA . GLU A 1 105 ? 0.116 11.140 -0.372 1.00 95.12 105 GLU A CA 1
ATOM 846 C C . GLU A 1 105 ? -1.173 10.890 -1.164 1.00 95.12 105 GLU A C 1
ATOM 848 O O . GLU A 1 105 ? -2.265 11.181 -0.674 1.00 95.12 105 GLU A O 1
ATOM 853 N N . ARG A 1 106 ? -1.075 10.311 -2.369 1.00 95.88 106 ARG A N 1
ATOM 854 C CA . ARG A 1 106 ? -2.244 9.940 -3.177 1.00 95.88 106 ARG A CA 1
ATOM 855 C C . ARG A 1 106 ? -3.076 8.845 -2.513 1.00 95.88 106 ARG A C 1
ATOM 857 O O . ARG A 1 106 ? -4.301 8.919 -2.581 1.00 95.88 106 ARG A O 1
ATOM 864 N N . ILE A 1 107 ? -2.440 7.857 -1.883 1.00 95.88 107 ILE A N 1
ATOM 865 C CA . ILE A 1 107 ? -3.123 6.791 -1.138 1.00 95.88 107 ILE A CA 1
ATOM 866 C C . ILE A 1 107 ? -3.936 7.388 0.012 1.00 95.88 107 ILE A C 1
ATOM 868 O O . ILE A 1 107 ? -5.155 7.212 0.045 1.00 95.88 107 ILE A O 1
ATOM 872 N N . TYR A 1 108 ? -3.296 8.150 0.903 1.00 95.25 108 TYR A N 1
ATOM 873 C CA . TYR A 1 108 ? -3.983 8.726 2.062 1.00 95.25 108 TYR A CA 1
ATOM 874 C C . TYR A 1 108 ? -5.077 9.712 1.654 1.00 95.25 108 TYR A C 1
ATOM 876 O O . TYR A 1 108 ? -6.197 9.626 2.154 1.00 95.25 108 TYR A O 1
ATOM 884 N N . ARG A 1 109 ? -4.810 10.558 0.652 1.00 96.19 109 ARG A N 1
ATOM 885 C CA . ARG A 1 109 ? -5.822 11.463 0.096 1.00 96.19 109 ARG A CA 1
ATOM 886 C C . ARG A 1 109 ? -7.017 10.712 -0.490 1.00 96.19 109 ARG A C 1
ATOM 888 O O . ARG A 1 109 ? -8.148 11.125 -0.282 1.00 96.19 109 ARG A O 1
ATOM 895 N N . SER A 1 110 ? -6.794 9.597 -1.185 1.00 96.12 110 SER A N 1
ATOM 896 C CA . SER A 1 110 ? -7.893 8.808 -1.763 1.00 96.12 110 SER A CA 1
ATOM 897 C C . SER A 1 110 ? -8.773 8.166 -0.688 1.00 96.12 110 SER A C 1
ATOM 899 O O . SER A 1 110 ? -9.982 8.033 -0.881 1.00 96.12 110 SER A O 1
ATOM 901 N N . VAL A 1 111 ? -8.182 7.772 0.445 1.00 94.75 111 VAL A N 1
ATOM 902 C CA . VAL A 1 111 ? -8.942 7.336 1.625 1.00 94.75 111 VAL A CA 1
ATOM 903 C C . VAL A 1 111 ? -9.740 8.509 2.195 1.00 94.75 111 VAL A C 1
ATOM 905 O O . VAL A 1 111 ? -10.922 8.343 2.483 1.00 94.75 111 VAL A O 1
ATOM 908 N N . ASP A 1 112 ? -9.146 9.701 2.292 1.00 94.38 112 ASP A N 1
ATOM 909 C CA . ASP A 1 112 ? -9.830 10.903 2.781 1.00 94.38 112 ASP A CA 1
ATOM 910 C C . ASP A 1 112 ? -11.017 11.334 1.918 1.00 94.38 112 ASP A C 1
ATOM 912 O O . ASP A 1 112 ? -12.075 11.670 2.451 1.00 94.38 112 ASP A O 1
ATOM 916 N N . GLU A 1 113 ? -10.858 11.289 0.598 1.00 94.88 113 GLU A N 1
ATOM 917 C CA . GLU A 1 113 ? -11.891 11.670 -0.368 1.00 94.88 113 GLU A CA 1
ATOM 918 C C . GLU A 1 113 ? -13.077 10.698 -0.361 1.00 94.88 113 GLU A C 1
ATOM 920 O O . GLU A 1 113 ? -14.225 11.124 -0.487 1.00 94.88 113 GLU A O 1
ATOM 925 N N . ARG A 1 114 ? -12.824 9.392 -0.197 1.00 93.00 114 ARG A N 1
ATOM 926 C CA . ARG A 1 114 ? -13.889 8.373 -0.145 1.00 93.00 114 ARG A CA 1
ATOM 927 C C . ARG A 1 114 ? -14.556 8.286 1.218 1.00 93.00 114 ARG A C 1
ATOM 929 O O . ARG A 1 114 ? -15.761 8.066 1.302 1.00 93.00 114 ARG A O 1
ATOM 936 N N . HIS A 1 115 ? -13.779 8.479 2.277 1.00 91.31 115 HIS A N 1
ATOM 937 C CA . HIS A 1 115 ? -14.221 8.362 3.660 1.00 91.31 115 HIS A CA 1
ATOM 938 C C . HIS A 1 115 ? -14.052 9.703 4.361 1.00 91.31 115 HIS A C 1
ATOM 940 O O . HIS A 1 115 ? -13.149 9.915 5.179 1.00 91.31 115 HIS A O 1
ATOM 946 N N . VAL A 1 116 ? -14.963 10.614 4.007 1.00 91.75 116 VAL A N 1
ATOM 947 C CA . VAL A 1 116 ? -15.003 11.987 4.516 1.00 91.75 116 VAL A CA 1
ATOM 948 C C . VAL A 1 116 ? -15.199 11.982 6.029 1.00 91.75 116 VAL A C 1
ATOM 950 O O . VAL A 1 116 ? -16.035 11.256 6.573 1.00 91.75 116 VAL A O 1
ATOM 953 N N . GLY A 1 117 ? -14.419 12.801 6.719 1.00 91.75 117 GLY A N 1
ATOM 954 C CA . GLY A 1 117 ? -14.483 12.946 8.164 1.00 91.75 117 GLY A CA 1
ATOM 955 C C . GLY A 1 117 ? -13.130 13.323 8.755 1.00 91.75 117 GLY A C 1
ATOM 956 O O . GLY A 1 117 ? -12.113 13.251 8.057 1.00 91.75 117 GLY A O 1
ATOM 957 N N . PRO A 1 118 ? -13.124 13.731 10.031 1.00 95.06 118 PRO A N 1
ATOM 958 C CA . PRO A 1 118 ? -11.906 14.097 10.738 1.00 95.06 118 PRO A CA 1
ATOM 959 C C . PRO A 1 118 ? -11.009 12.871 10.979 1.00 95.06 118 PRO A C 1
ATOM 961 O O . PRO A 1 118 ? -11.431 11.725 10.800 1.00 95.06 118 PRO A O 1
ATOM 964 N N . ALA A 1 119 ? -9.762 13.108 11.384 1.00 94.12 119 ALA A N 1
ATOM 965 C CA . ALA A 1 119 ? -8.776 12.052 11.619 1.00 94.12 119 ALA A CA 1
ATOM 966 C C . ALA A 1 119 ? -9.156 11.152 12.815 1.00 94.12 119 ALA A C 1
ATOM 968 O O . ALA A 1 119 ? -8.814 9.969 12.854 1.00 94.12 119 ALA A O 1
ATOM 969 N N . GLU A 1 120 ? -9.932 11.698 13.750 1.00 96.19 120 GLU A N 1
ATOM 970 C CA . GLU A 1 120 ? -10.460 11.042 14.945 1.00 96.19 120 GLU A CA 1
ATOM 971 C C . GLU A 1 120 ? -11.684 10.166 14.657 1.00 96.19 120 GLU A C 1
ATOM 973 O O . GLU A 1 120 ? -12.162 9.481 15.556 1.00 96.19 120 GLU A O 1
ATOM 978 N N . ARG A 1 121 ? -12.202 10.168 13.420 1.00 95.81 121 ARG A N 1
ATOM 979 C CA . ARG A 1 121 ? -13.325 9.307 13.042 1.00 95.81 121 ARG A CA 1
ATOM 980 C C . ARG A 1 121 ? -12.955 7.844 13.292 1.00 95.81 121 ARG A C 1
ATOM 982 O O . ARG A 1 121 ? -11.960 7.360 12.749 1.00 95.81 121 ARG A O 1
ATOM 989 N N . GLU A 1 122 ? -13.782 7.164 14.077 1.00 97.31 122 GLU A N 1
ATOM 990 C CA . GLU A 1 122 ? -13.671 5.732 14.338 1.00 97.31 122 GLU A CA 1
ATOM 991 C C . GLU A 1 122 ? -13.900 4.930 13.052 1.00 97.31 122 GLU A C 1
ATOM 993 O O . GLU A 1 122 ? -14.722 5.281 12.195 1.00 97.31 122 GLU A O 1
ATOM 998 N N . ILE A 1 123 ? -13.122 3.864 12.910 1.00 97.31 123 ILE A N 1
ATOM 999 C CA . ILE A 1 123 ? -13.197 2.907 11.822 1.00 97.31 123 ILE A CA 1
ATOM 1000 C C . ILE A 1 123 ? -13.297 1.495 12.401 1.00 97.31 123 ILE A C 1
ATOM 1002 O O . ILE A 1 123 ? -12.502 1.054 13.239 1.00 97.31 123 ILE A O 1
ATOM 1006 N N . ASN A 1 124 ? -14.293 0.770 11.913 1.00 97.69 124 ASN A N 1
ATOM 1007 C CA . ASN A 1 124 ? -14.464 -0.638 12.219 1.00 97.69 124 ASN A CA 1
ATOM 1008 C C . ASN A 1 124 ? -13.512 -1.505 11.376 1.00 97.69 124 ASN A C 1
ATOM 1010 O O . ASN A 1 124 ? -12.829 -1.027 10.464 1.00 97.69 124 ASN A O 1
ATOM 1014 N N . GLU A 1 125 ? -13.499 -2.803 11.663 1.00 98.06 125 GLU A N 1
ATOM 1015 C CA . GLU A 1 125 ? -12.690 -3.790 10.944 1.00 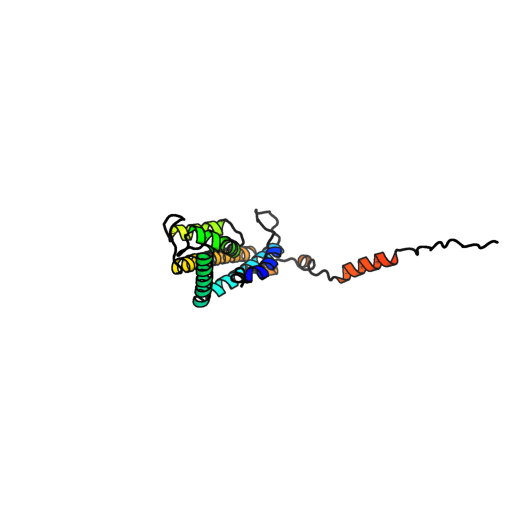98.06 125 GLU A CA 1
ATOM 1016 C C . GLU A 1 125 ? -12.920 -3.751 9.423 1.00 98.06 125 GLU A C 1
ATOM 1018 O O . GLU A 1 125 ? -11.965 -3.752 8.647 1.00 98.06 125 GLU A O 1
ATOM 1023 N N . ALA A 1 126 ? -14.177 -3.651 8.981 1.00 97.81 126 ALA A N 1
ATOM 1024 C CA . ALA A 1 126 ? -14.510 -3.635 7.558 1.00 97.81 126 ALA A CA 1
ATOM 1025 C C . ALA A 1 126 ? -13.886 -2.429 6.835 1.00 97.81 126 ALA A C 1
ATOM 1027 O O . ALA A 1 126 ? -13.326 -2.582 5.748 1.00 97.81 126 ALA A O 1
ATOM 1028 N N . LEU A 1 127 ? -13.915 -1.249 7.460 1.00 97.75 127 LEU A N 1
ATOM 1029 C CA . LEU A 1 127 ? -13.261 -0.050 6.935 1.00 97.75 127 LEU A CA 1
ATOM 1030 C C . LEU A 1 127 ? -11.734 -0.183 6.946 1.00 97.75 127 LEU A C 1
ATOM 1032 O O . LEU A 1 127 ? -11.084 0.236 5.991 1.00 97.75 127 LEU A O 1
ATOM 1036 N N . PHE A 1 128 ? -11.148 -0.811 7.969 1.00 97.94 128 PHE A N 1
ATOM 1037 C CA . PHE A 1 128 ? -9.708 -1.087 7.998 1.00 97.94 128 PHE A CA 1
ATOM 1038 C C . PHE A 1 128 ? -9.273 -1.956 6.804 1.00 97.94 128 PHE A C 1
ATOM 1040 O O . PHE A 1 128 ? -8.288 -1.641 6.124 1.00 97.94 128 PHE A O 1
ATOM 1047 N N . VAL A 1 129 ? -10.026 -3.025 6.520 1.00 97.31 129 VAL A N 1
ATOM 1048 C CA . VAL A 1 129 ? -9.807 -3.903 5.357 1.00 97.31 129 VAL A CA 1
ATOM 1049 C C . VAL A 1 129 ? -9.967 -3.112 4.058 1.00 97.31 129 VAL A C 1
ATOM 1051 O O . VAL A 1 129 ? -9.104 -3.180 3.181 1.00 97.31 129 VAL A O 1
ATOM 1054 N N . GLU A 1 130 ? -11.035 -2.320 3.938 1.00 97.50 130 GLU A N 1
ATOM 1055 C CA . GLU A 1 130 ? -11.321 -1.523 2.744 1.00 97.50 130 GLU A CA 1
ATOM 1056 C C . GLU A 1 130 ? -10.211 -0.505 2.452 1.00 97.50 130 GLU A C 1
ATOM 1058 O O . GLU A 1 130 ? -9.733 -0.417 1.319 1.00 97.50 130 GLU A O 1
ATOM 1063 N N . PHE A 1 131 ? -9.760 0.239 3.465 1.00 97.44 131 PHE A N 1
ATOM 1064 C CA . PHE A 1 131 ? -8.726 1.262 3.299 1.00 97.44 131 PHE A CA 1
ATOM 1065 C C . PHE A 1 131 ? -7.403 0.622 2.884 1.00 97.44 131 PHE A C 1
ATOM 1067 O O . PHE A 1 131 ? -6.733 1.099 1.969 1.00 97.44 131 PHE A O 1
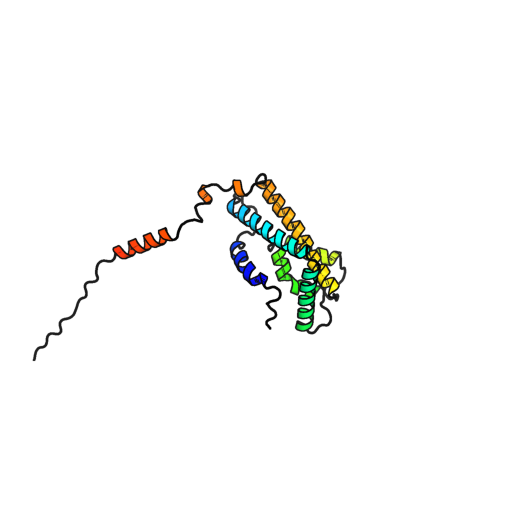ATOM 1074 N N . THR A 1 132 ? -7.048 -0.503 3.507 1.00 97.31 132 THR A N 1
ATOM 1075 C CA . THR A 1 132 ? -5.821 -1.242 3.186 1.00 97.31 132 THR A CA 1
ATOM 1076 C C . THR A 1 132 ? -5.879 -1.824 1.771 1.00 97.31 132 THR A C 1
ATOM 1078 O O . THR A 1 132 ? -4.900 -1.742 1.023 1.00 97.31 132 THR A O 1
ATOM 1081 N N . ARG A 1 133 ? -7.044 -2.334 1.351 1.00 97.25 133 ARG A N 1
ATOM 1082 C CA . ARG A 1 133 ? -7.273 -2.798 -0.024 1.00 97.25 133 ARG A CA 1
ATOM 1083 C C . ARG A 1 133 ? -7.140 -1.656 -1.026 1.00 97.25 133 ARG A C 1
ATOM 1085 O O . ARG A 1 133 ? -6.513 -1.824 -2.070 1.00 97.25 133 ARG A O 1
ATOM 1092 N N . LEU A 1 134 ? -7.699 -0.488 -0.710 1.00 96.94 134 LEU A N 1
ATOM 1093 C CA . LEU A 1 134 ? -7.580 0.703 -1.545 1.00 96.94 134 LEU A CA 1
ATOM 1094 C C . LEU A 1 134 ? -6.115 1.116 -1.731 1.00 96.94 134 LEU A C 1
ATOM 1096 O O . LEU A 1 134 ? -5.705 1.393 -2.859 1.00 96.94 134 LEU A O 1
ATOM 1100 N N . SER A 1 135 ? -5.319 1.096 -0.661 1.00 96.69 135 SER A N 1
ATOM 1101 C CA . SER A 1 135 ? -3.879 1.361 -0.730 1.00 96.69 135 SER A CA 1
ATOM 1102 C C . SER A 1 135 ? -3.171 0.423 -1.712 1.00 96.69 135 SER A C 1
ATOM 1104 O O . SER A 1 135 ? -2.410 0.894 -2.557 1.00 96.69 135 SER A O 1
ATOM 1106 N N . LEU A 1 136 ? -3.468 -0.882 -1.665 1.00 96.19 136 LEU A N 1
ATOM 1107 C CA . LEU A 1 136 ? -2.908 -1.867 -2.599 1.00 96.19 136 LEU A CA 1
ATOM 1108 C C . LEU A 1 136 ? -3.323 -1.615 -4.049 1.00 96.19 136 LEU A C 1
ATOM 1110 O O . LEU A 1 136 ? -2.474 -1.654 -4.932 1.00 96.19 136 LEU A O 1
ATOM 1114 N N . VAL A 1 137 ? -4.599 -1.317 -4.308 1.00 97.25 137 VAL A N 1
ATOM 1115 C CA . VAL A 1 137 ? -5.093 -1.032 -5.669 1.00 97.25 137 VAL A CA 1
ATOM 1116 C C . VAL A 1 137 ? -4.422 0.214 -6.258 1.00 97.25 137 VAL A C 1
ATOM 1118 O O . VAL A 1 137 ? -4.071 0.246 -7.436 1.00 97.25 137 VAL A O 1
ATOM 1121 N N . LEU A 1 138 ? -4.221 1.256 -5.449 1.00 96.19 138 LEU A N 1
ATOM 1122 C CA . LEU A 1 138 ? -3.554 2.479 -5.900 1.00 96.19 138 LEU A CA 1
ATOM 1123 C C . LEU A 1 138 ? -2.052 2.284 -6.118 1.00 96.19 138 LEU A C 1
ATOM 1125 O O . LEU A 1 138 ? -1.499 2.898 -7.033 1.00 96.19 138 LEU A O 1
ATOM 1129 N N . ALA A 1 139 ? -1.406 1.453 -5.297 1.00 94.81 139 ALA A N 1
ATOM 1130 C CA . ALA A 1 139 ? -0.010 1.070 -5.471 1.00 94.81 139 ALA A CA 1
ATOM 1131 C C . ALA A 1 139 ? 0.189 0.186 -6.714 1.00 94.81 139 ALA A C 1
ATOM 1133 O O . ALA A 1 139 ? 1.098 0.440 -7.498 1.00 94.81 139 ALA A O 1
ATOM 1134 N N . GLU A 1 140 ? -0.699 -0.786 -6.947 1.00 96.81 140 GLU A N 1
ATOM 1135 C CA . GLU A 1 140 ? -0.705 -1.641 -8.142 1.00 96.81 140 GLU A CA 1
ATOM 1136 C C . GLU A 1 140 ? -0.736 -0.805 -9.420 1.00 96.81 140 GLU A C 1
ATOM 1138 O O . GLU A 1 140 ? 0.133 -0.955 -10.282 1.00 96.81 140 GLU A O 1
ATOM 1143 N N . ARG A 1 141 ? -1.686 0.133 -9.502 1.00 96.25 141 ARG A N 1
ATOM 1144 C CA . ARG A 1 141 ? -1.819 1.025 -10.654 1.00 96.25 141 ARG A CA 1
ATOM 1145 C C . ARG A 1 141 ? -0.554 1.851 -10.873 1.00 96.25 141 ARG A C 1
ATOM 1147 O O . ARG A 1 141 ? -0.112 2.008 -12.007 1.00 96.25 141 ARG A O 1
ATOM 1154 N N . ASP A 1 142 ? 0.032 2.368 -9.794 1.00 94.31 142 ASP A N 1
ATOM 1155 C CA . ASP A 1 142 ? 1.254 3.165 -9.877 1.00 94.31 142 ASP A CA 1
ATOM 1156 C C . ASP A 1 142 ? 2.448 2.360 -10.387 1.00 94.31 142 ASP A C 1
ATOM 1158 O O . ASP A 1 142 ? 3.188 2.820 -11.257 1.00 94.31 142 ASP A O 1
ATOM 1162 N N . LEU A 1 143 ? 2.621 1.146 -9.863 1.00 92.75 143 LEU A N 1
ATOM 1163 C CA . LEU A 1 143 ? 3.681 0.238 -10.286 1.00 92.75 143 LEU A CA 1
ATOM 1164 C C . LEU A 1 143 ? 3.527 -0.117 -11.754 1.00 92.75 143 LEU A C 1
ATOM 1166 O O . LEU A 1 143 ? 4.504 -0.057 -12.496 1.00 92.75 143 LEU A O 1
ATOM 1170 N N . ARG A 1 144 ? 2.303 -0.407 -12.198 1.00 94.75 144 ARG A N 1
ATOM 1171 C CA . ARG A 1 144 ? 2.015 -0.676 -13.605 1.00 94.75 144 ARG A CA 1
ATOM 1172 C C . ARG A 1 144 ? 2.401 0.503 -14.503 1.00 94.75 144 ARG A C 1
ATOM 1174 O O . ARG A 1 144 ? 3.051 0.290 -15.526 1.00 94.75 144 ARG A O 1
ATOM 1181 N N . ASP A 1 145 ? 2.081 1.731 -14.097 1.00 92.44 145 ASP A N 1
ATOM 1182 C CA . ASP A 1 145 ? 2.463 2.942 -14.832 1.00 92.44 145 ASP A CA 1
ATOM 1183 C C . ASP A 1 145 ? 3.994 3.137 -14.869 1.00 92.44 145 ASP A C 1
ATOM 1185 O O . ASP A 1 145 ? 4.548 3.543 -15.894 1.00 92.44 145 ASP A O 1
ATOM 1189 N N . ARG A 1 146 ? 4.713 2.838 -13.777 1.00 89.25 146 ARG A N 1
ATOM 1190 C CA . ARG A 1 146 ? 6.191 2.900 -13.729 1.00 89.25 146 ARG A CA 1
ATOM 1191 C C . ARG A 1 146 ? 6.846 1.835 -14.601 1.00 89.25 146 ARG A C 1
ATOM 1193 O O . ARG A 1 146 ? 7.785 2.145 -15.331 1.00 89.25 146 ARG A O 1
ATOM 1200 N N . ILE A 1 147 ? 6.340 0.605 -14.544 1.00 90.75 147 ILE A N 1
ATOM 1201 C CA . ILE A 1 147 ? 6.784 -0.522 -15.370 1.00 90.75 147 ILE A CA 1
ATOM 1202 C C . ILE A 1 147 ? 6.638 -0.161 -16.851 1.00 90.75 147 ILE A C 1
ATOM 1204 O O . ILE A 1 147 ? 7.611 -0.282 -17.594 1.00 90.75 147 ILE A O 1
ATOM 1208 N N . ALA A 1 148 ? 5.474 0.358 -17.256 1.00 89.56 148 ALA A N 1
ATOM 1209 C CA . ALA A 1 148 ? 5.220 0.786 -18.631 1.00 89.56 148 ALA A CA 1
ATOM 1210 C C . ALA A 1 148 ? 6.196 1.888 -19.077 1.00 89.56 148 ALA A C 1
ATOM 1212 O O . ALA A 1 148 ? 6.828 1.766 -20.121 1.00 89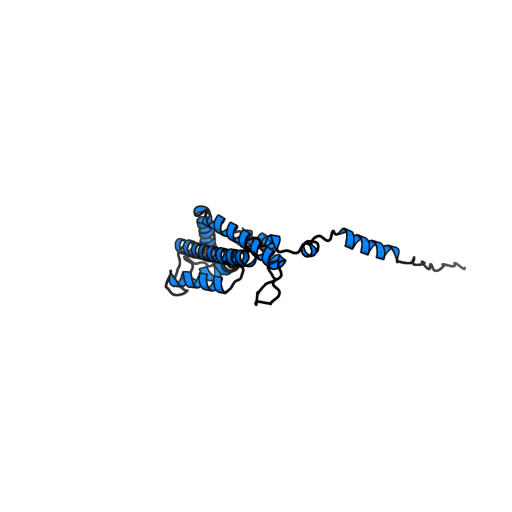.56 148 ALA A O 1
ATOM 1213 N N . LYS A 1 149 ? 6.425 2.911 -18.241 1.00 88.31 149 LYS A N 1
ATOM 1214 C CA . LYS A 1 149 ? 7.398 3.979 -18.541 1.00 88.31 149 LYS A CA 1
ATOM 1215 C C . LYS A 1 149 ? 8.824 3.463 -18.719 1.00 88.31 149 LYS A C 1
ATOM 1217 O O . LYS A 1 149 ? 9.565 3.994 -19.542 1.00 88.31 149 LYS A O 1
ATOM 1222 N N . ILE A 1 150 ? 9.250 2.471 -17.934 1.00 85.75 150 ILE A N 1
ATOM 1223 C CA . ILE A 1 150 ? 10.573 1.865 -18.124 1.00 85.75 150 ILE A CA 1
ATOM 1224 C C . ILE A 1 150 ? 10.596 1.069 -19.432 1.00 85.75 150 ILE A C 1
ATOM 1226 O O . ILE A 1 150 ? 11.525 1.235 -20.213 1.00 85.75 150 ILE A O 1
ATOM 1230 N N . GLN A 1 151 ? 9.572 0.264 -19.716 1.00 86.25 151 GLN A N 1
ATOM 1231 C CA . GLN A 1 151 ? 9.485 -0.486 -20.973 1.00 86.25 151 GLN A CA 1
ATOM 1232 C C . GLN A 1 151 ? 9.539 0.437 -22.194 1.00 86.25 151 GLN A C 1
ATOM 1234 O O . GLN A 1 151 ? 10.344 0.191 -23.090 1.00 86.25 151 GLN A O 1
ATOM 1239 N N . ASP A 1 152 ? 8.776 1.530 -22.197 1.00 86.75 152 ASP A N 1
ATOM 1240 C CA . ASP A 1 152 ? 8.743 2.496 -23.301 1.00 86.75 152 ASP A CA 1
ATOM 1241 C C . ASP A 1 152 ? 10.117 3.132 -23.563 1.00 86.75 152 ASP A C 1
ATOM 1243 O O . ASP A 1 152 ? 10.506 3.322 -24.714 1.00 86.75 152 ASP A O 1
ATOM 1247 N N . ARG A 1 153 ? 10.896 3.412 -22.508 1.00 84.00 153 ARG A N 1
ATOM 1248 C CA . ARG A 1 153 ? 12.251 3.981 -22.640 1.00 84.00 153 ARG A CA 1
ATOM 1249 C C . ARG A 1 153 ? 13.264 3.021 -23.261 1.00 84.00 153 ARG A C 1
ATOM 1251 O O . ARG A 1 153 ? 14.220 3.476 -23.881 1.00 84.00 153 ARG A O 1
ATOM 1258 N N . TYR A 1 154 ? 13.057 1.717 -23.106 1.00 79.81 154 TYR A N 1
ATOM 1259 C CA . TYR A 1 154 ? 13.980 0.671 -23.553 1.00 79.81 154 TYR A CA 1
ATOM 1260 C C . TYR A 1 154 ? 13.371 -0.221 -24.647 1.00 79.81 154 TYR A C 1
ATOM 1262 O O . TYR A 1 154 ? 13.696 -1.404 -24.729 1.00 79.81 154 TYR A O 1
ATOM 1270 N N . ASN A 1 155 ? 12.457 0.318 -25.468 1.00 77.06 155 ASN A N 1
ATOM 1271 C CA . ASN A 1 155 ? 11.795 -0.395 -26.572 1.00 77.06 155 ASN A CA 1
ATOM 1272 C C . ASN A 1 155 ? 11.198 -1.764 -26.171 1.00 77.06 155 ASN A C 1
ATOM 1274 O O . ASN A 1 155 ? 11.218 -2.719 -26.945 1.00 77.06 155 ASN A O 1
ATOM 1278 N N . GLY A 1 156 ? 10.691 -1.874 -24.943 1.00 68.88 156 GLY A N 1
ATOM 1279 C CA . GLY A 1 156 ? 10.111 -3.095 -24.383 1.00 68.88 156 GLY A CA 1
ATOM 1280 C C . GLY A 1 156 ? 11.119 -4.110 -23.833 1.00 68.88 156 GLY A C 1
ATOM 1281 O O . GLY A 1 156 ? 10.699 -5.079 -23.203 1.00 68.88 156 GLY A O 1
ATOM 1282 N N . GLU A 1 157 ? 12.430 -3.900 -23.992 1.00 69.31 157 GLU A N 1
ATOM 1283 C CA . GLU A 1 157 ? 13.458 -4.864 -23.579 1.00 69.31 157 GLU A CA 1
ATOM 1284 C C . GLU A 1 157 ? 14.581 -4.243 -22.723 1.00 69.31 157 GLU A C 1
ATOM 1286 O O . GLU A 1 157 ? 15.743 -4.241 -23.137 1.00 69.31 157 GLU A O 1
ATOM 1291 N N . PRO A 1 158 ? 14.300 -3.814 -21.473 1.00 63.19 158 PRO A N 1
ATOM 1292 C CA . PRO A 1 158 ? 15.314 -3.253 -20.568 1.00 63.19 158 PRO A CA 1
ATOM 1293 C C . PRO A 1 158 ? 16.575 -4.125 -20.431 1.00 63.19 158 PRO A C 1
ATOM 1295 O O . PRO A 1 158 ? 17.688 -3.614 -20.333 1.00 63.19 158 PRO A O 1
ATOM 1298 N N . ARG A 1 159 ? 16.421 -5.456 -20.506 1.00 62.97 159 ARG A N 1
ATOM 1299 C CA . ARG A 1 159 ? 17.527 -6.426 -20.426 1.00 62.97 159 ARG A CA 1
ATOM 1300 C C . ARG A 1 159 ? 18.504 -6.379 -21.602 1.00 62.97 159 ARG A C 1
ATOM 1302 O O . ARG A 1 159 ? 19.667 -6.718 -21.414 1.00 62.97 159 ARG A O 1
ATOM 1309 N N . ARG A 1 160 ? 18.072 -5.981 -22.803 1.00 61.50 160 ARG A N 1
ATOM 1310 C CA . ARG A 1 160 ? 18.945 -5.965 -23.995 1.00 61.50 160 ARG A CA 1
ATOM 1311 C C . ARG A 1 160 ? 19.814 -4.718 -24.101 1.00 61.50 160 ARG A C 1
ATOM 1313 O O . ARG A 1 160 ? 20.732 -4.685 -24.913 1.00 61.50 160 ARG A O 1
ATOM 1320 N N . HIS A 1 161 ? 19.539 -3.713 -23.276 1.00 57.88 161 HIS A N 1
ATOM 1321 C CA . HIS A 1 161 ? 20.234 -2.432 -23.298 1.00 57.88 161 HIS A CA 1
ATOM 1322 C C . HIS A 1 161 ? 21.415 -2.349 -22.322 1.00 57.88 161 HIS A C 1
ATOM 1324 O O . HIS A 1 161 ? 22.048 -1.298 -22.235 1.00 57.88 161 HIS A O 1
ATOM 1330 N N . ILE A 1 162 ? 21.754 -3.440 -21.624 1.00 58.84 162 ILE A N 1
ATOM 1331 C CA . ILE A 1 162 ? 22.967 -3.514 -20.802 1.00 58.84 162 ILE A CA 1
ATOM 1332 C C . ILE A 1 162 ? 24.160 -3.848 -21.709 1.00 58.84 162 ILE A C 1
ATOM 1334 O O . ILE A 1 162 ? 24.181 -4.926 -22.309 1.00 58.84 162 ILE A O 1
ATOM 1338 N N . PRO A 1 163 ? 25.171 -2.967 -21.819 1.00 53.53 163 PRO A N 1
ATOM 1339 C CA . PRO A 1 163 ? 26.397 -3.283 -22.541 1.00 53.53 163 PRO A CA 1
ATOM 1340 C C . PRO A 1 163 ? 27.082 -4.502 -21.910 1.00 53.53 163 PRO A C 1
ATOM 1342 O O . PRO A 1 163 ? 27.244 -4.562 -20.693 1.00 53.53 163 PRO A O 1
ATOM 1345 N N . TRP A 1 164 ? 27.535 -5.452 -22.733 1.00 49.44 164 TRP A N 1
ATOM 1346 C CA . TRP A 1 164 ? 28.228 -6.675 -22.290 1.00 49.44 164 TRP A CA 1
ATOM 1347 C C . TRP A 1 164 ? 29.393 -6.402 -21.317 1.00 49.44 164 TRP A C 1
ATOM 1349 O O . TRP A 1 164 ? 29.641 -7.181 -20.402 1.00 49.44 164 TRP A O 1
ATOM 1359 N N . SER A 1 165 ? 30.075 -5.261 -21.465 1.00 52.88 165 SER A N 1
ATOM 1360 C CA . SER A 1 165 ? 31.171 -4.823 -20.588 1.00 52.88 165 SER A CA 1
ATOM 1361 C C . SER A 1 165 ? 30.750 -4.569 -19.137 1.00 52.88 165 SER A C 1
ATOM 1363 O O . SER A 1 165 ? 31.575 -4.650 -18.234 1.00 52.88 165 SER A O 1
ATOM 1365 N N . ALA A 1 166 ? 29.475 -4.277 -18.906 1.00 48.34 166 ALA A N 1
ATOM 1366 C CA . ALA A 1 166 ? 28.924 -3.931 -17.606 1.00 48.34 166 ALA A CA 1
ATOM 1367 C C . ALA A 1 166 ? 28.368 -5.159 -16.853 1.00 48.34 166 ALA A C 1
ATOM 1369 O O . ALA A 1 166 ? 28.236 -5.122 -15.633 1.00 48.34 166 ALA A O 1
ATOM 1370 N N . ALA A 1 167 ? 28.096 -6.259 -17.568 1.00 48.44 167 ALA A N 1
ATOM 1371 C CA . ALA A 1 167 ? 27.651 -7.535 -17.000 1.00 48.44 167 ALA A CA 1
ATOM 1372 C C . ALA A 1 167 ? 28.787 -8.327 -16.316 1.00 48.44 167 ALA A C 1
ATOM 1374 O O . ALA A 1 167 ? 28.520 -9.162 -15.463 1.00 48.44 167 ALA A O 1
ATOM 1375 N N . GLN A 1 168 ? 30.053 -8.045 -16.651 1.00 46.69 168 GLN A N 1
ATOM 1376 C CA . GLN A 1 168 ? 31.222 -8.742 -16.090 1.00 46.69 168 GLN A CA 1
ATOM 1377 C C . GLN A 1 168 ? 31.775 -8.119 -14.797 1.00 46.69 168 GLN A C 1
ATOM 1379 O O . GLN A 1 168 ? 32.666 -8.700 -14.183 1.00 46.69 168 GLN A O 1
ATOM 1384 N N . ALA A 1 169 ? 31.278 -6.955 -14.365 1.00 50.22 169 ALA A N 1
ATOM 1385 C CA . ALA A 1 169 ? 31.776 -6.294 -13.155 1.00 50.22 169 ALA A CA 1
ATOM 1386 C C . ALA A 1 169 ? 31.253 -6.925 -11.846 1.00 50.22 169 ALA A C 1
ATOM 1388 O O . ALA A 1 169 ? 31.932 -6.816 -10.828 1.00 50.22 169 ALA A O 1
ATOM 1389 N N . ASP A 1 170 ? 30.104 -7.614 -11.874 1.00 46.00 170 ASP A N 1
ATOM 1390 C CA . ASP A 1 170 ? 29.545 -8.332 -10.709 1.00 46.00 170 ASP A CA 1
ATOM 1391 C C . ASP A 1 170 ? 30.026 -9.795 -10.608 1.00 46.00 170 ASP A C 1
ATOM 1393 O O . ASP A 1 170 ? 29.947 -10.407 -9.545 1.00 46.00 170 ASP A O 1
ATOM 1397 N N . GLU A 1 171 ? 30.601 -10.355 -11.677 1.00 42.22 171 GLU A N 1
ATOM 1398 C CA . GLU A 1 171 ? 31.224 -11.685 -11.679 1.00 42.22 171 GLU A CA 1
ATOM 1399 C C . GLU A 1 171 ? 32.752 -11.577 -11.601 1.00 42.22 171 GLU A C 1
ATOM 1401 O O . GLU A 1 171 ? 33.482 -12.114 -12.434 1.00 42.22 171 GLU A O 1
ATOM 1406 N N . MET A 1 172 ? 33.273 -10.886 -10.585 1.00 42.38 172 MET A N 1
ATOM 1407 C CA . MET A 1 172 ? 34.660 -11.109 -10.191 1.00 42.38 172 MET A CA 1
ATOM 1408 C C . MET A 1 172 ? 34.714 -12.276 -9.195 1.00 42.38 172 MET A C 1
ATOM 1410 O O . MET A 1 172 ? 34.377 -12.099 -8.023 1.00 42.38 172 MET A O 1
ATOM 1414 N N . PRO A 1 173 ? 35.136 -13.486 -9.616 1.00 46.72 173 PRO A N 1
ATOM 1415 C CA . PRO A 1 173 ? 35.255 -14.609 -8.702 1.00 46.72 173 PRO A CA 1
ATOM 1416 C C . PRO A 1 173 ? 36.288 -14.294 -7.612 1.00 46.72 173 PRO A C 1
ATOM 1418 O O . PRO A 1 173 ? 37.375 -13.771 -7.884 1.00 46.72 173 PRO A O 1
ATOM 1421 N N . ALA A 1 174 ? 35.966 -14.682 -6.374 1.00 53.22 174 ALA A N 1
ATOM 1422 C CA . ALA A 1 174 ? 36.802 -14.565 -5.171 1.00 53.22 174 ALA A CA 1
ATOM 1423 C C . ALA A 1 174 ? 38.252 -15.084 -5.341 1.00 53.22 174 ALA A C 1
ATOM 1425 O O . ALA A 1 174 ? 39.143 -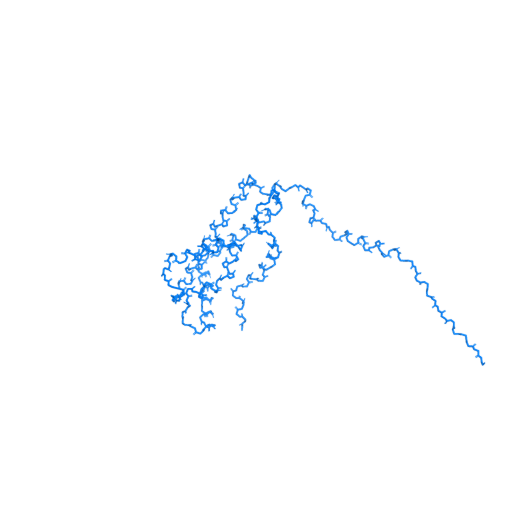14.753 -4.559 1.00 53.22 174 ALA A O 1
ATOM 1426 N N . SER A 1 175 ? 38.530 -15.832 -6.412 1.00 56.69 175 SER A N 1
ATOM 1427 C CA . SER A 1 175 ? 39.861 -16.282 -6.820 1.00 56.69 175 SER A CA 1
ATOM 1428 C C . SER A 1 175 ? 40.876 -15.161 -7.083 1.00 56.69 175 SER A C 1
ATOM 1430 O O . SER A 1 175 ? 42.078 -15.406 -6.979 1.00 56.69 175 SER A O 1
ATOM 1432 N N . SER A 1 176 ? 40.443 -13.938 -7.407 1.00 55.31 176 SER A N 1
ATOM 1433 C CA . SER A 1 176 ? 41.374 -12.826 -7.670 1.00 55.31 176 SER A CA 1
ATOM 1434 C C . SER A 1 176 ? 41.883 -12.161 -6.384 1.00 55.31 176 SER A C 1
ATOM 1436 O O . SER A 1 176 ? 43.053 -11.788 -6.319 1.00 55.31 176 SER A O 1
ATOM 1438 N N . GLN A 1 177 ? 41.059 -12.091 -5.328 1.00 56.78 177 GLN A N 1
ATOM 1439 C CA . GLN A 1 177 ? 41.509 -11.648 -3.997 1.00 56.78 177 GLN A CA 1
ATOM 1440 C C . GLN A 1 177 ? 42.464 -12.666 -3.359 1.00 56.78 177 GLN A C 1
ATOM 1442 O O . GLN A 1 177 ? 43.459 -12.288 -2.742 1.00 56.78 177 GLN A O 1
ATOM 1447 N N . GLN A 1 178 ? 42.226 -13.959 -3.586 1.00 58.75 178 GLN A N 1
ATOM 1448 C CA . GLN A 1 178 ? 43.076 -15.032 -3.065 1.00 58.75 178 GLN A CA 1
ATOM 1449 C C . GLN A 1 178 ? 44.469 -15.058 -3.723 1.00 58.75 178 GLN A C 1
ATOM 1451 O O . GLN A 1 178 ? 45.451 -15.450 -3.093 1.00 58.75 178 GLN A O 1
ATOM 1456 N N . ARG A 1 179 ? 44.579 -14.582 -4.973 1.00 59.38 179 ARG A N 1
ATOM 1457 C CA . ARG A 1 179 ? 45.854 -14.478 -5.699 1.00 59.38 179 ARG A CA 1
ATOM 1458 C C . ARG A 1 179 ? 46.698 -13.275 -5.248 1.00 59.38 179 ARG A C 1
ATOM 1460 O O . ARG A 1 179 ? 47.920 -13.382 -5.235 1.00 59.38 179 ARG A O 1
ATOM 1467 N N . LEU A 1 180 ? 46.064 -12.179 -4.818 1.00 59.25 180 LEU A N 1
ATOM 1468 C CA . LEU A 1 180 ? 46.754 -11.021 -4.228 1.00 59.25 180 LEU A CA 1
ATOM 1469 C C . LEU A 1 180 ? 47.277 -11.323 -2.812 1.00 59.25 180 LEU A C 1
ATOM 1471 O O . LEU A 1 180 ? 48.437 -11.037 -2.528 1.00 59.25 180 LEU A O 1
ATOM 1475 N N . GLN A 1 181 ? 46.499 -12.018 -1.972 1.00 62.09 181 GLN A N 1
ATOM 1476 C CA . GLN A 1 181 ? 46.969 -12.436 -0.639 1.00 62.09 181 GLN A CA 1
ATOM 1477 C C . GLN A 1 181 ? 48.115 -13.464 -0.685 1.00 62.09 181 GLN A C 1
ATOM 1479 O O . GLN A 1 181 ? 49.003 -13.430 0.167 1.00 62.09 181 GLN A O 1
ATOM 1484 N N . GLN A 1 182 ? 48.151 -14.360 -1.683 1.00 59.72 182 GLN A N 1
ATOM 1485 C CA . GLN A 1 182 ? 49.295 -15.270 -1.859 1.00 59.72 182 GLN A CA 1
ATOM 1486 C C . GLN A 1 182 ? 50.577 -14.546 -2.291 1.00 59.72 182 GLN A C 1
ATOM 1488 O O . GLN A 1 182 ? 51.671 -15.005 -1.964 1.00 59.72 182 GLN A O 1
ATOM 1493 N N . GLN A 1 183 ? 50.466 -13.415 -2.992 1.00 60.03 183 GLN A N 1
ATOM 1494 C CA . GLN A 1 183 ? 51.637 -12.659 -3.431 1.00 60.03 183 GLN A CA 1
ATOM 1495 C C . GLN A 1 183 ? 52.271 -11.856 -2.282 1.00 60.03 183 GLN A C 1
ATOM 1497 O O . GLN A 1 183 ? 53.494 -11.732 -2.241 1.00 60.03 183 GLN A O 1
ATOM 1502 N N . GLU A 1 184 ? 51.479 -11.407 -1.302 1.00 59.47 184 GLU A N 1
ATOM 1503 C CA . GLU A 1 184 ? 51.999 -10.779 -0.076 1.00 59.47 184 GLU A CA 1
ATOM 1504 C C . GLU A 1 184 ? 52.698 -11.780 0.864 1.00 59.47 184 GLU A C 1
ATOM 1506 O O . GLU A 1 184 ? 53.673 -11.419 1.522 1.00 59.47 184 GLU A O 1
ATOM 1511 N N . GLN A 1 185 ? 52.285 -13.055 0.891 1.00 57.09 185 GLN A N 1
ATOM 1512 C CA . GLN A 1 185 ? 52.927 -14.067 1.750 1.00 57.09 185 GLN A CA 1
ATOM 1513 C C . GLN A 1 185 ? 54.300 -14.545 1.252 1.00 57.09 185 GLN A C 1
ATOM 1515 O O . GLN A 1 185 ? 55.103 -15.012 2.055 1.00 57.09 185 GLN A O 1
ATOM 1520 N N . MET A 1 186 ? 54.619 -14.402 -0.038 1.00 57.69 186 MET A N 1
ATOM 1521 C CA . MET A 1 186 ? 55.939 -14.778 -0.574 1.00 57.69 186 MET A CA 1
ATOM 1522 C C . MET A 1 186 ? 56.989 -13.656 -0.486 1.00 57.69 186 MET A C 1
ATOM 1524 O O . MET A 1 186 ? 58.141 -13.867 -0.861 1.00 57.69 186 MET A O 1
ATOM 1528 N N . GLY A 1 187 ? 56.611 -12.466 -0.001 1.00 53.62 187 GLY A N 1
ATOM 1529 C CA . GLY A 1 187 ? 57.482 -11.288 0.059 1.00 53.62 187 GLY A CA 1
ATOM 1530 C C . GLY A 1 187 ? 58.146 -11.013 1.412 1.00 53.62 187 GLY A C 1
ATOM 1531 O O . GLY A 1 187 ? 58.913 -10.056 1.503 1.00 53.62 187 GLY A O 1
ATOM 1532 N N . GLN A 1 188 ? 57.875 -11.793 2.467 1.00 54.59 188 GLN A N 1
ATOM 1533 C CA . GLN A 1 188 ? 58.494 -11.558 3.777 1.00 54.59 188 GLN A CA 1
ATOM 1534 C C . GLN A 1 188 ? 59.869 -12.244 3.877 1.00 54.59 188 GLN A C 1
ATOM 1536 O O . GLN A 1 188 ? 59.940 -13.474 3.843 1.00 54.59 188 GLN A O 1
ATOM 1541 N N . PRO A 1 189 ? 60.977 -11.488 4.021 1.00 59.84 189 PRO A N 1
ATOM 1542 C CA . PRO A 1 189 ? 62.277 -12.080 4.301 1.00 59.84 189 PRO A CA 1
ATOM 1543 C C . PRO A 1 189 ? 62.277 -12.715 5.704 1.00 59.84 189 PRO A C 1
ATOM 1545 O O . PRO A 1 189 ? 61.637 -12.189 6.620 1.00 59.84 189 PRO A O 1
ATOM 1548 N N . PRO A 1 190 ? 62.994 -13.835 5.900 1.00 55.47 190 PRO A N 1
ATOM 1549 C CA . PRO A 1 190 ? 62.998 -14.553 7.167 1.00 55.47 190 PRO A CA 1
ATOM 1550 C C . PRO A 1 190 ? 63.576 -13.677 8.283 1.00 55.47 190 PRO A C 1
ATOM 1552 O O . PRO A 1 190 ? 64.708 -13.196 8.194 1.00 55.47 190 PRO A O 1
ATOM 1555 N N . GLN A 1 191 ? 62.799 -13.488 9.354 1.00 55.31 191 GLN A N 1
ATOM 1556 C CA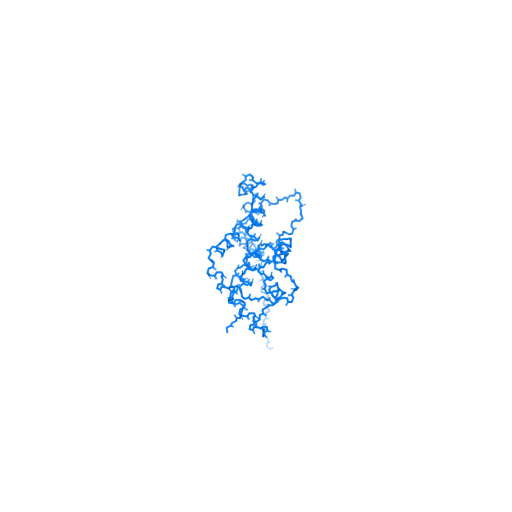 . GLN A 1 191 ? 63.289 -12.890 10.591 1.00 55.31 191 GLN A CA 1
ATOM 1557 C C . GLN A 1 191 ? 64.381 -13.790 11.181 1.00 55.31 191 GLN A C 1
ATOM 1559 O O . GLN A 1 191 ? 64.110 -14.884 11.673 1.00 55.31 191 GLN A O 1
ATOM 1564 N N . GLN A 1 192 ? 65.628 -13.320 11.123 1.00 47.66 192 GLN A N 1
ATOM 1565 C CA . GLN A 1 192 ? 66.740 -13.906 11.860 1.00 47.66 192 GLN A CA 1
ATOM 1566 C C . GLN A 1 192 ? 66.492 -13.726 13.360 1.00 47.66 192 GLN A C 1
ATOM 1568 O O . GLN A 1 192 ? 66.579 -12.624 13.902 1.00 47.66 192 GLN A O 1
ATOM 1573 N N . SER A 1 193 ? 66.171 -14.833 14.023 1.00 49.31 193 SER A N 1
ATOM 1574 C CA . SER A 1 193 ? 66.113 -14.951 15.472 1.00 49.31 193 SER A CA 1
ATOM 1575 C C . SER A 1 193 ? 67.514 -14.778 16.063 1.00 49.31 193 SER A C 1
ATOM 1577 O O . SER A 1 193 ? 68.350 -15.677 15.962 1.00 49.31 193 SER A O 1
ATOM 1579 N N . TRP A 1 194 ? 67.772 -13.637 16.695 1.00 49.00 194 TRP A N 1
ATOM 1580 C CA . TRP A 1 194 ? 68.919 -13.469 17.582 1.00 49.00 194 TRP A CA 1
ATOM 1581 C C . TRP A 1 194 ? 68.612 -14.141 18.927 1.00 49.00 194 TRP A C 1
ATOM 1583 O O . TRP A 1 194 ? 67.728 -13.699 19.659 1.00 49.00 194 TRP A O 1
ATOM 1593 N N . GLN A 1 195 ? 69.328 -15.222 19.243 1.00 56.47 195 GLN A N 1
ATOM 1594 C CA . GLN A 1 195 ? 69.400 -15.788 20.591 1.00 56.47 195 GLN A CA 1
ATOM 1595 C C . GLN A 1 195 ? 70.578 -15.141 21.336 1.00 56.47 195 GLN A C 1
ATOM 1597 O O . GLN A 1 195 ? 71.683 -15.138 20.793 1.00 56.47 195 GLN A O 1
ATOM 1602 N N . PRO A 1 196 ? 70.405 -14.627 22.565 1.00 57.47 196 PRO A N 1
ATOM 1603 C CA . PRO A 1 196 ? 71.537 -14.317 23.419 1.00 57.47 196 PRO A CA 1
ATOM 1604 C C . PRO A 1 196 ? 72.035 -15.592 24.110 1.00 57.47 196 PRO A C 1
ATOM 1606 O O . PRO A 1 196 ? 71.296 -16.253 24.843 1.00 57.47 196 PRO A O 1
ATOM 1609 N N . GLU A 1 197 ? 73.304 -15.913 23.857 1.00 52.62 197 GLU A N 1
ATOM 1610 C CA . GLU A 1 197 ? 74.106 -16.894 24.586 1.00 52.62 197 GLU A CA 1
ATOM 1611 C C . GLU A 1 197 ? 74.002 -16.675 26.102 1.00 52.62 197 GLU A C 1
ATOM 1613 O O . GLU A 1 197 ? 74.386 -15.631 26.630 1.00 52.62 197 GLU A O 1
ATOM 1618 N N . GLN A 1 198 ? 73.541 -17.699 26.819 1.00 55.44 198 GLN A N 1
ATOM 1619 C CA . GLN A 1 198 ? 73.883 -17.865 28.225 1.00 55.44 198 GLN A CA 1
ATOM 1620 C C . GLN A 1 198 ? 75.282 -18.481 28.293 1.00 55.44 198 GLN A C 1
ATOM 1622 O O . GLN A 1 198 ? 75.434 -19.689 28.116 1.00 55.44 198 GLN A O 1
ATOM 1627 N N . GLN A 1 199 ? 76.302 -17.660 28.551 1.00 57.31 199 GLN A N 1
ATOM 1628 C CA . GLN A 1 199 ? 77.603 -18.162 28.987 1.00 57.31 199 GLN A CA 1
ATOM 1629 C C . GLN A 1 199 ? 77.695 -18.141 30.512 1.00 57.31 199 GLN A C 1
ATOM 1631 O O . GLN A 1 199 ? 77.784 -17.109 31.172 1.00 57.31 199 GLN A O 1
ATOM 1636 N N . LEU A 1 200 ? 77.645 -19.366 31.015 1.00 58.84 200 LEU A N 1
ATOM 1637 C CA . LEU A 1 200 ? 78.063 -19.869 32.307 1.00 58.84 200 LEU A CA 1
ATOM 1638 C C . LEU A 1 200 ? 79.555 -19.548 32.528 1.00 58.84 200 LEU A C 1
ATOM 1640 O O . LEU A 1 200 ? 80.382 -20.055 31.778 1.00 58.84 200 LEU A O 1
ATOM 1644 N N . PHE A 1 201 ? 79.921 -18.784 33.557 1.00 54.78 201 PHE A N 1
ATOM 1645 C CA . PHE A 1 201 ? 81.246 -18.907 34.174 1.00 54.78 201 PHE A CA 1
ATOM 1646 C C . PHE A 1 201 ? 81.152 -18.710 35.689 1.00 54.78 201 PHE A C 1
ATOM 1648 O O . PHE A 1 201 ? 80.314 -17.959 36.183 1.00 54.78 201 PHE A O 1
ATOM 1655 N N . GLN A 1 202 ? 81.970 -19.524 36.352 1.00 62.06 202 GLN A N 1
ATOM 1656 C CA . GLN A 1 202 ? 82.006 -19.892 37.767 1.00 62.06 202 GLN A CA 1
ATOM 1657 C C . GLN A 1 202 ? 82.353 -18.743 38.712 1.00 62.06 202 GLN A C 1
ATOM 1659 O O . GLN A 1 202 ? 83.091 -17.830 38.280 1.00 62.06 202 GLN A O 1
#

pLDDT: mean 76.46, std 21.95, range [28.98, 98.06]

Secondary structure (DSSP, 8-state):
--GGGGGTHHHHHHHHHHHH-S------S---HHHHHHHHHHHHHHHHHHHHHHH-HHHHHHHHHHHHHHHHHHHT-SSEEHHHHHHHHHHHHHHHTTT-HHHHHHHHHHHHHHS-S-TT-EE-HHHHHHHHHHHHHHHHHHHHHHHHHHHHHTTT-GGGGS-HHHHTSS---THHHHHHHHHHHT--------PPP-----

Sequence (202 aa):
GSPAACWTARAELQALQAAYYMGNVCTSREENPQEALRQYEGYIALWREIIAKLSDEVAFAGECTKVYNEECARRCVQELTKQMWQETTWSFVSWISCEDRRTQERIYRSVDERHVGPAEREINEALFVEFTRLSLVLAERDLRDRIAKIQDRYNGEPRRHIPWSAAQADEMPASSQQRLQQQEQMGQPPQQSWQPEQQLFQ

Foldseek 3Di:
DDPVCLPVCVVVVVVVVVVLPDDPDPDDPDDQLVNLVSVLVVLVVLLVVLVVLLVCLPVLLVSLLVLQVVQCVVVVHPFDFQLRLCVSCVVVLCVLQVNDPVLSVVLSVVLCVVPPDDRRHTDDSVSSSVSVNSSSVSSSVVSVVSSVVSCVVVVNCSPVPNPPVNVCPVPPPPVVVVVVVVVVVVPDDDPDDDDDDDDDDD